Protein AF-C5LJT1-F1 (afdb_monomer_lite)

Structure (mmCIF, N/CA/C/O backbone):
data_AF-C5LJT1-F1
#
_entry.id   AF-C5LJT1-F1
#
loop_
_atom_site.group_PDB
_atom_site.id
_atom_site.type_symbol
_atom_site.label_atom_id
_atom_site.label_alt_id
_atom_site.label_comp_id
_atom_site.label_asym_id
_atom_site.label_entity_id
_atom_site.label_seq_id
_atom_site.pdbx_PDB_ins_code
_atom_site.Cartn_x
_atom_site.Cartn_y
_atom_site.Cartn_z
_atom_site.occupancy
_atom_site.B_iso_or_equiv
_atom_site.auth_seq_id
_atom_site.auth_comp_id
_atom_site.auth_asym_id
_atom_site.auth_atom_id
_atom_site.pdbx_PDB_model_num
ATOM 1 N N . MET A 1 1 ? -27.501 58.516 107.062 1.00 28.00 1 MET A N 1
ATOM 2 C CA . MET A 1 1 ? -26.373 59.300 107.620 1.00 28.00 1 MET A CA 1
ATOM 3 C C . MET A 1 1 ? -25.068 58.598 107.250 1.00 28.00 1 MET A C 1
ATOM 5 O O . MET A 1 1 ? -25.052 57.388 107.421 1.00 28.00 1 MET A O 1
ATOM 9 N N . PRO A 1 2 ? -23.966 59.290 106.904 1.00 43.06 2 PRO A N 1
ATOM 10 C CA . PRO A 1 2 ? -23.750 60.311 105.865 1.00 43.06 2 PRO A CA 1
ATOM 11 C C . PRO A 1 2 ? -22.585 59.829 104.905 1.00 43.06 2 PRO A C 1
ATOM 13 O O . PRO A 1 2 ? -22.495 58.621 104.729 1.00 43.06 2 PRO A O 1
ATOM 16 N N . PRO A 1 3 ? -21.773 60.654 104.190 1.00 50.09 3 PRO A N 1
ATOM 17 C CA . PRO A 1 3 ? -21.728 60.680 102.714 1.00 50.09 3 PRO A CA 1
ATOM 18 C C . PRO A 1 3 ? -20.296 60.463 102.109 1.00 50.09 3 PRO A C 1
ATOM 20 O O . PRO A 1 3 ? -19.662 59.473 102.441 1.00 50.09 3 PRO A O 1
ATOM 23 N N . PRO A 1 4 ? -19.746 61.335 101.233 1.00 50.50 4 PRO A N 1
ATOM 24 C CA . PRO A 1 4 ? -19.606 61.230 99.773 1.00 50.50 4 PRO A CA 1
ATOM 25 C C . PRO A 1 4 ? -18.132 61.104 99.306 1.00 50.50 4 PRO A C 1
ATOM 27 O O . PRO A 1 4 ? -17.208 61.195 100.105 1.00 50.50 4 PRO A O 1
ATOM 30 N N . GLY A 1 5 ? -17.871 61.039 97.992 1.00 33.69 5 GLY A N 1
ATOM 31 C CA . GLY A 1 5 ? -16.546 61.452 97.501 1.00 33.69 5 GLY A CA 1
ATOM 32 C C . GLY A 1 5 ? -16.143 60.993 96.107 1.00 33.69 5 GLY A C 1
ATOM 33 O O . GLY A 1 5 ? -15.480 59.977 95.948 1.00 33.69 5 GLY A O 1
ATOM 34 N N . LYS A 1 6 ? -16.443 61.813 95.094 1.00 48.59 6 LYS A N 1
ATOM 35 C CA . LYS A 1 6 ? -15.727 61.811 93.807 1.00 48.59 6 LYS A CA 1
ATOM 36 C C . LYS A 1 6 ? -14.222 61.998 94.040 1.00 48.59 6 LYS A C 1
ATOM 38 O O . LYS A 1 6 ? -13.859 62.983 94.677 1.00 48.59 6 LYS A O 1
ATOM 43 N N . ARG A 1 7 ? -13.364 61.218 93.371 1.00 36.56 7 ARG A N 1
ATOM 44 C CA . ARG A 1 7 ? -12.056 61.703 92.884 1.00 36.56 7 ARG A CA 1
ATOM 45 C C . ARG A 1 7 ? -11.719 61.114 91.511 1.00 36.56 7 ARG A C 1
ATOM 47 O O . ARG A 1 7 ? -11.785 59.913 91.293 1.00 36.56 7 ARG A O 1
ATOM 54 N N . ARG A 1 8 ? -11.411 62.030 90.590 1.00 38.69 8 ARG A N 1
ATOM 55 C CA . ARG A 1 8 ? -10.848 61.826 89.247 1.00 38.69 8 ARG A CA 1
ATOM 56 C C . ARG A 1 8 ? -9.408 61.304 89.351 1.00 38.69 8 ARG A C 1
ATOM 58 O O . ARG A 1 8 ? -8.697 61.814 90.206 1.00 38.69 8 ARG A O 1
ATOM 65 N N . SER A 1 9 ? -8.964 60.476 88.402 1.00 35.00 9 SER A N 1
ATOM 66 C CA . SER A 1 9 ? -7.776 60.726 87.550 1.00 35.00 9 SER A CA 1
ATOM 67 C C . SER A 1 9 ? -7.493 59.510 86.648 1.00 35.00 9 SER A C 1
ATOM 69 O O . SER A 1 9 ? -7.467 58.395 87.145 1.00 35.00 9 SER A O 1
ATOM 71 N N . VAL A 1 10 ? -7.510 59.669 85.318 1.00 39.50 10 VAL A N 1
ATOM 72 C CA . VAL A 1 10 ? -6.330 59.792 84.420 1.00 39.50 10 VAL A CA 1
ATOM 73 C C . VAL A 1 10 ? -5.568 58.471 84.214 1.00 39.50 10 VAL A C 1
ATOM 75 O O . VAL A 1 10 ? -5.006 57.923 85.152 1.00 39.50 10 VAL A O 1
ATOM 78 N N . GLY A 1 11 ? -5.496 58.028 82.954 1.00 33.72 11 GLY A N 1
ATOM 79 C CA . GLY A 1 11 ? -4.636 56.936 82.477 1.00 33.72 11 GLY A CA 1
ATOM 80 C C . GLY A 1 11 ? -5.316 56.175 81.333 1.00 33.72 11 GLY A C 1
ATOM 81 O O . GLY A 1 11 ? -6.123 55.296 81.587 1.00 33.72 11 GLY A O 1
ATOM 82 N N . ALA A 1 12 ? -5.232 56.624 80.083 1.00 39.94 12 ALA A N 1
ATOM 83 C CA . ALA A 1 12 ? -4.103 56.466 79.161 1.00 39.94 12 ALA A CA 1
ATOM 84 C C . ALA A 1 12 ? -4.503 55.522 78.010 1.00 39.94 12 ALA A C 1
ATOM 86 O O . ALA A 1 12 ? -4.665 54.312 78.165 1.00 39.94 12 ALA A O 1
ATOM 87 N N . ASP A 1 13 ? -4.663 56.153 76.850 1.00 50.72 13 ASP A N 1
ATOM 88 C CA . ASP A 1 13 ? -4.663 55.605 75.501 1.00 50.72 13 ASP A CA 1
ATOM 89 C C . ASP A 1 13 ? -3.753 54.380 75.314 1.00 50.72 13 ASP A C 1
ATOM 91 O O . ASP A 1 13 ? -2.552 54.503 75.084 1.00 50.72 13 ASP A O 1
ATOM 95 N N . THR A 1 14 ? -4.330 53.179 75.333 1.00 49.72 14 THR A N 1
ATOM 96 C CA . THR A 1 14 ? -3.619 51.948 74.929 1.00 49.72 14 THR A CA 1
ATOM 97 C C . THR A 1 14 ? -4.317 51.176 73.812 1.00 49.72 14 THR A C 1
ATOM 99 O O . THR A 1 14 ? -3.743 50.252 73.247 1.00 49.72 14 THR A O 1
ATOM 102 N N . THR A 1 15 ? -5.505 51.597 73.375 1.00 49.69 15 THR A N 1
ATOM 103 C CA . THR A 1 15 ? -6.297 50.851 72.380 1.00 49.69 15 THR A CA 1
ATOM 104 C C . THR A 1 15 ? -6.148 51.335 70.936 1.00 49.69 15 THR A C 1
ATOM 106 O O . THR A 1 15 ? -6.651 50.684 70.026 1.00 49.69 15 THR A O 1
ATOM 109 N N . LYS A 1 16 ? -5.424 52.434 70.675 1.00 46.09 16 LYS A N 1
ATOM 110 C CA . LYS A 1 16 ? -5.242 52.965 69.306 1.00 46.09 16 LYS A CA 1
ATOM 111 C C . LYS A 1 16 ? -3.919 52.588 68.627 1.00 46.09 16 LYS A C 1
ATOM 113 O O . LYS A 1 16 ? -3.755 52.872 67.446 1.00 46.09 16 LYS A O 1
ATOM 118 N N . LEU A 1 17 ? -3.014 51.882 69.313 1.00 50.91 17 LEU A N 1
ATOM 119 C CA . LEU A 1 17 ? -1.700 51.499 68.770 1.00 50.91 17 LEU A CA 1
ATOM 120 C C . LEU A 1 17 ? -1.583 50.018 68.361 1.00 50.91 17 LEU A C 1
ATOM 122 O O . LEU A 1 17 ? -0.477 49.497 68.237 1.00 50.91 17 LEU A O 1
ATOM 126 N N . GLN A 1 18 ? -2.704 49.325 68.135 1.00 48.72 18 GLN A N 1
ATOM 127 C CA . GLN A 1 18 ? -2.689 47.941 67.630 1.00 48.72 18 GLN A CA 1
ATOM 128 C C . GLN A 1 18 ? -3.468 47.717 66.325 1.00 48.72 18 GLN A C 1
ATOM 130 O O . GLN A 1 18 ? -3.375 46.634 65.759 1.00 48.72 18 GLN A O 1
ATOM 135 N N . LEU A 1 19 ? -4.138 48.734 65.765 1.00 51.09 19 LEU A N 1
ATOM 136 C CA . LEU A 1 19 ? -4.938 48.576 64.537 1.00 51.09 19 LEU A CA 1
ATOM 137 C C . LEU A 1 19 ? -4.332 49.183 63.254 1.00 51.09 19 LEU A C 1
ATOM 139 O O . LEU A 1 19 ? -5.029 49.300 62.252 1.00 51.09 19 LEU A O 1
ATOM 143 N N . GLN A 1 20 ? -3.045 49.552 63.250 1.00 50.03 20 GLN A N 1
ATOM 144 C CA . GLN A 1 20 ? -2.365 50.116 62.063 1.00 50.03 20 GLN A CA 1
ATOM 145 C C . GLN A 1 20 ? -1.167 49.299 61.541 1.00 50.03 20 GLN A C 1
ATOM 147 O O . GLN A 1 20 ? -0.512 49.715 60.591 1.00 50.03 20 GLN A O 1
ATOM 152 N N . ARG A 1 21 ? -0.878 48.109 62.090 1.00 46.19 21 ARG A N 1
ATOM 153 C CA . ARG A 1 21 ? 0.237 47.254 61.615 1.00 46.19 21 ARG A CA 1
ATOM 154 C C . ARG A 1 21 ? -0.171 46.076 60.725 1.00 46.19 21 ARG A C 1
ATOM 156 O O . ARG A 1 21 ? 0.680 45.286 60.332 1.00 46.19 21 ARG A O 1
ATOM 163 N N . THR A 1 22 ? -1.435 45.997 60.324 1.00 44.88 22 THR A N 1
ATOM 164 C CA . THR A 1 22 ? -1.964 44.975 59.398 1.00 44.88 22 THR A CA 1
ATOM 165 C C . THR A 1 22 ? -2.181 45.495 57.975 1.00 44.88 22 THR A C 1
ATOM 167 O O . THR A 1 22 ? -2.954 44.927 57.212 1.00 44.88 22 THR A O 1
ATOM 170 N N . GLN A 1 23 ? -1.474 46.553 57.573 1.00 51.88 23 GLN A N 1
ATOM 171 C CA . GLN A 1 23 ? -1.435 47.005 56.181 1.00 51.88 23 GLN A CA 1
ATOM 172 C C . GLN A 1 23 ? -0.022 47.440 55.793 1.00 51.88 23 GLN A C 1
ATOM 174 O O . GLN A 1 23 ? 0.271 48.624 55.734 1.00 51.88 23 GLN A O 1
ATOM 179 N N . ALA A 1 24 ? 0.871 46.488 55.518 1.00 44.78 24 ALA A N 1
ATOM 180 C CA . ALA A 1 24 ? 1.993 46.728 54.612 1.00 44.78 24 ALA A CA 1
ATOM 181 C C . ALA A 1 24 ? 2.699 45.419 54.239 1.00 44.78 24 ALA A C 1
ATOM 183 O O . ALA A 1 24 ? 3.387 44.799 55.044 1.00 44.78 24 ALA A O 1
ATOM 184 N N . LYS A 1 25 ? 2.639 45.104 52.942 1.00 49.19 25 LYS A N 1
ATOM 185 C CA . LYS A 1 25 ? 3.751 44.494 52.201 1.00 49.19 25 LYS A CA 1
ATOM 186 C C . LYS A 1 25 ? 3.983 42.983 52.369 1.00 49.19 25 LYS A C 1
ATOM 188 O O . LYS A 1 25 ? 5.115 42.530 52.503 1.00 49.19 25 LYS A O 1
ATOM 193 N N . ARG A 1 26 ? 2.949 42.170 52.122 1.00 43.78 26 ARG A N 1
ATOM 194 C CA . ARG A 1 26 ? 3.177 40.889 51.424 1.00 43.78 26 ARG A CA 1
ATOM 195 C C . ARG A 1 26 ? 3.449 41.197 49.949 1.00 43.78 26 ARG A C 1
ATOM 197 O O . ARG A 1 26 ? 2.522 41.357 49.160 1.00 43.78 26 ARG A O 1
ATOM 204 N N . ARG A 1 27 ? 4.729 41.344 49.587 1.00 47.25 27 ARG A N 1
ATOM 205 C CA . ARG A 1 27 ? 5.171 41.367 48.183 1.00 47.25 27 ARG A CA 1
ATOM 206 C C . ARG A 1 27 ? 4.770 40.020 47.579 1.00 47.25 27 ARG A C 1
ATOM 208 O O . ARG A 1 27 ? 5.392 39.009 47.889 1.00 47.25 27 ARG A O 1
ATOM 215 N N . LYS A 1 28 ? 3.716 39.993 46.757 1.00 45.62 28 LYS A N 1
ATOM 216 C CA . LYS A 1 28 ? 3.485 38.884 45.829 1.00 45.62 28 LYS A CA 1
ATOM 217 C C . LYS A 1 28 ? 4.687 38.868 44.892 1.00 45.62 28 LYS A C 1
ATOM 219 O O . LYS A 1 28 ? 4.847 39.773 44.076 1.00 45.62 28 LYS A O 1
ATOM 224 N N . ILE A 1 29 ? 5.566 37.888 45.071 1.00 48.44 29 ILE A N 1
ATOM 225 C CA . ILE A 1 29 ? 6.541 37.529 44.051 1.00 48.44 29 ILE A CA 1
ATOM 226 C C . ILE A 1 29 ? 5.694 37.101 42.859 1.00 48.44 29 ILE A C 1
ATOM 228 O O . ILE A 1 29 ? 4.964 36.115 42.932 1.00 48.44 29 ILE A O 1
ATOM 232 N N . ASN A 1 30 ? 5.720 37.911 41.805 1.00 44.28 30 ASN A N 1
ATOM 233 C CA . ASN A 1 30 ? 5.121 37.584 40.526 1.00 44.28 30 ASN A CA 1
ATOM 234 C C . ASN A 1 30 ? 5.980 36.484 39.889 1.00 44.28 30 ASN A C 1
ATOM 236 O O . ASN A 1 30 ? 6.776 36.736 38.992 1.00 44.28 30 ASN A O 1
ATOM 240 N N . GLY A 1 31 ? 5.869 35.265 40.413 1.00 41.81 31 GLY A N 1
ATOM 241 C CA . GLY A 1 31 ? 6.268 34.064 39.705 1.00 41.81 31 GLY A CA 1
ATOM 242 C C . GLY A 1 31 ? 5.204 33.813 38.656 1.00 41.81 31 GLY A C 1
ATOM 243 O O . GLY A 1 31 ? 4.316 32.995 38.867 1.00 41.81 31 GLY A O 1
ATOM 244 N N . ASN A 1 32 ? 5.246 34.562 37.552 1.00 45.91 32 ASN A N 1
ATOM 245 C CA . ASN A 1 32 ? 4.465 34.220 36.377 1.00 45.91 32 ASN A CA 1
ATOM 246 C C . ASN A 1 32 ? 5.108 32.988 35.734 1.00 45.91 32 ASN A C 1
ATOM 248 O O . ASN A 1 32 ? 5.729 33.060 34.678 1.00 45.91 32 ASN A O 1
ATOM 252 N N . THR A 1 33 ? 4.976 31.839 36.390 1.00 50.00 33 THR A N 1
ATOM 253 C CA . THR A 1 33 ? 5.070 30.550 35.722 1.00 50.00 33 THR A CA 1
ATOM 254 C C . THR A 1 33 ? 3.773 30.391 34.944 1.00 50.00 33 THR A C 1
ATOM 256 O O . THR A 1 33 ? 2.884 29.633 35.316 1.00 50.00 33 THR A O 1
ATOM 259 N N . ASN A 1 34 ? 3.666 31.133 33.843 1.00 51.31 34 ASN A N 1
ATOM 260 C CA . ASN A 1 34 ? 2.632 30.987 32.823 1.00 51.31 34 ASN A CA 1
ATOM 261 C C . ASN A 1 34 ? 2.862 29.690 32.021 1.00 51.31 34 ASN A C 1
ATOM 263 O O . ASN A 1 34 ? 2.705 29.645 30.806 1.00 51.31 34 ASN A O 1
ATOM 267 N N . ARG A 1 35 ? 3.257 28.610 32.698 1.00 52.22 35 ARG A N 1
ATOM 268 C CA . ARG A 1 35 ? 3.163 27.259 32.168 1.00 52.22 35 ARG A CA 1
ATOM 269 C C . ARG A 1 35 ? 1.780 26.780 32.573 1.00 52.22 35 ARG A C 1
ATOM 271 O O . ARG A 1 35 ? 1.613 26.067 33.554 1.00 52.22 35 ARG A O 1
ATOM 278 N N . LYS A 1 36 ? 0.766 27.207 31.813 1.00 56.75 36 LYS A N 1
ATOM 279 C CA . LYS A 1 36 ? -0.384 26.326 31.629 1.00 56.75 36 LYS A CA 1
ATOM 280 C C . LYS A 1 36 ? 0.226 25.065 31.043 1.00 56.75 36 LYS A C 1
ATOM 282 O O . LYS A 1 36 ? 0.637 25.073 29.885 1.00 56.75 36 LYS A O 1
ATOM 287 N N . GLU A 1 37 ? 0.387 24.037 31.862 1.00 61.94 37 GLU A N 1
ATOM 288 C CA . GLU A 1 37 ? 0.543 22.684 31.358 1.00 61.94 37 GLU A CA 1
ATOM 289 C C . GLU A 1 37 ? -0.752 22.390 30.612 1.00 61.94 37 GLU A C 1
ATOM 291 O O . GLU A 1 37 ? -1.752 21.959 31.174 1.00 61.94 37 GLU A O 1
ATOM 296 N N . GLN A 1 38 ? -0.782 22.804 29.346 1.00 71.12 38 GLN A N 1
ATOM 297 C CA . GLN A 1 38 ? -1.803 22.384 28.415 1.00 71.12 38 GLN A CA 1
ATOM 298 C C . GLN A 1 38 ? -1.684 20.867 28.378 1.00 71.12 38 GLN A C 1
A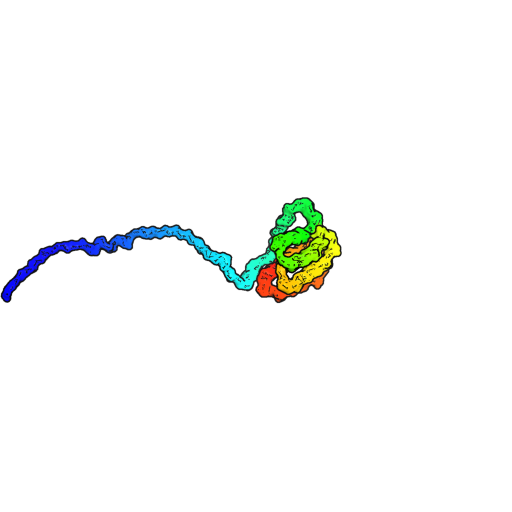TOM 300 O O . GLN A 1 38 ? -0.582 20.343 28.189 1.00 71.12 38 GLN A O 1
ATOM 305 N N . ASN A 1 39 ? -2.791 20.174 28.634 1.00 73.75 39 ASN A N 1
ATOM 306 C CA . ASN A 1 39 ? -2.821 18.724 28.536 1.00 73.75 39 ASN A CA 1
ATOM 307 C C . ASN A 1 39 ? -2.240 18.328 27.179 1.00 73.75 39 ASN A C 1
ATOM 309 O O . ASN A 1 39 ? -2.799 18.664 26.139 1.00 73.75 39 ASN A O 1
ATOM 313 N N . ARG A 1 40 ? -1.095 17.637 27.200 1.00 80.31 40 ARG A N 1
ATOM 314 C CA . ARG A 1 40 ? -0.383 17.216 25.985 1.00 80.31 40 ARG A CA 1
ATOM 315 C C . ARG A 1 40 ? -1.236 16.282 25.122 1.00 80.31 40 ARG A C 1
ATOM 317 O O . ARG A 1 40 ? -1.048 16.222 23.914 1.00 80.31 40 ARG A O 1
ATOM 324 N N . HIS A 1 41 ? -2.159 15.564 25.755 1.00 82.25 41 HIS A N 1
ATOM 325 C CA . HIS A 1 41 ? -3.075 14.634 25.116 1.00 82.25 41 HIS A CA 1
ATOM 326 C C . HIS A 1 41 ? -4.503 15.135 25.336 1.00 82.25 41 HIS A C 1
ATOM 328 O O . HIS A 1 41 ? -4.985 15.168 26.469 1.00 82.25 41 HIS A O 1
ATOM 334 N N . VAL A 1 42 ? -5.158 15.550 24.254 1.00 83.94 42 VAL A N 1
ATOM 335 C CA . VAL A 1 42 ? -6.566 15.958 24.233 1.00 83.94 42 VAL A CA 1
ATOM 336 C C . VAL A 1 42 ? -7.301 14.999 23.310 1.00 83.94 42 VAL A C 1
ATOM 338 O O . VAL A 1 42 ? -6.806 14.678 22.231 1.00 83.94 42 VAL A O 1
ATOM 341 N N . PHE A 1 43 ? -8.459 14.509 23.747 1.00 84.06 43 PHE A N 1
ATOM 342 C CA . PHE A 1 43 ? -9.318 13.707 22.886 1.00 84.06 43 PHE A CA 1
ATOM 343 C C . PHE A 1 43 ? -9.868 14.590 21.764 1.00 84.06 43 PHE A C 1
ATOM 345 O O . PHE A 1 43 ? -10.530 15.587 22.044 1.00 84.06 43 PHE A O 1
ATOM 352 N N . ALA A 1 44 ? -9.603 14.200 20.521 1.00 82.31 44 ALA A N 1
ATOM 353 C CA . ALA A 1 44 ? -10.183 14.809 19.334 1.00 82.31 44 ALA A CA 1
ATOM 354 C C . ALA A 1 44 ? -11.185 13.828 18.722 1.00 82.31 44 ALA A C 1
ATOM 356 O O . ALA A 1 44 ? -10.862 12.659 18.493 1.00 82.31 44 ALA A O 1
ATOM 357 N N . GLY A 1 45 ? -12.403 14.300 18.459 1.00 83.56 45 GLY A N 1
ATOM 358 C CA . GLY A 1 45 ? -13.416 13.488 17.784 1.00 83.56 45 GLY A CA 1
ATOM 359 C C . GLY A 1 45 ? -13.040 13.213 16.325 1.00 83.56 45 GLY A C 1
ATOM 360 O O . GLY A 1 45 ? -12.259 13.947 15.724 1.00 83.56 45 GLY A O 1
ATOM 361 N N . PHE A 1 46 ? -13.643 12.192 15.713 1.00 80.25 46 PHE A N 1
ATOM 362 C CA . PHE A 1 46 ? -13.379 11.821 14.314 1.00 80.25 46 PHE A CA 1
ATOM 363 C C . PHE A 1 46 ? -13.518 13.001 13.336 1.00 80.25 46 PHE A C 1
ATOM 365 O O . PHE A 1 46 ? -12.608 13.287 12.564 1.00 80.25 46 PHE A O 1
ATOM 372 N N . ALA A 1 47 ? -14.620 13.753 13.429 1.00 82.38 47 ALA A N 1
ATOM 373 C CA . ALA A 1 47 ? -14.863 14.917 12.576 1.00 82.38 47 ALA A CA 1
ATOM 374 C C . ALA A 1 47 ? -13.839 16.048 12.783 1.00 82.38 47 ALA A C 1
ATOM 376 O O . ALA A 1 47 ? -13.609 16.844 11.878 1.00 82.38 47 ALA A O 1
ATOM 377 N N . GLU A 1 48 ? -13.244 16.147 13.971 1.00 84.06 48 GLU A N 1
ATOM 378 C CA . GLU A 1 48 ? -12.185 17.112 14.264 1.00 84.06 48 GLU A CA 1
ATOM 379 C C . GLU A 1 48 ? -10.855 16.645 13.671 1.00 84.06 48 GLU A C 1
ATOM 381 O O . GLU A 1 48 ? -10.203 17.426 12.982 1.00 84.06 48 GLU A O 1
ATOM 386 N N . ARG A 1 49 ? -10.516 15.355 13.824 1.00 81.06 49 ARG A N 1
ATOM 387 C CA . ARG A 1 49 ? -9.334 14.757 13.186 1.00 81.06 49 ARG A CA 1
ATOM 388 C C . ARG A 1 49 ? -9.393 14.890 11.665 1.00 81.06 49 ARG A C 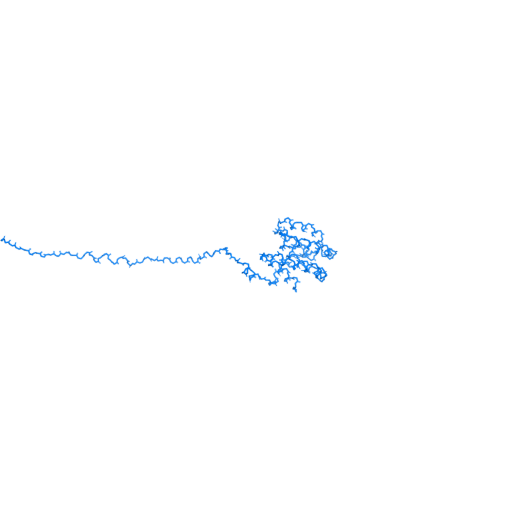1
ATOM 390 O O . ARG A 1 49 ? -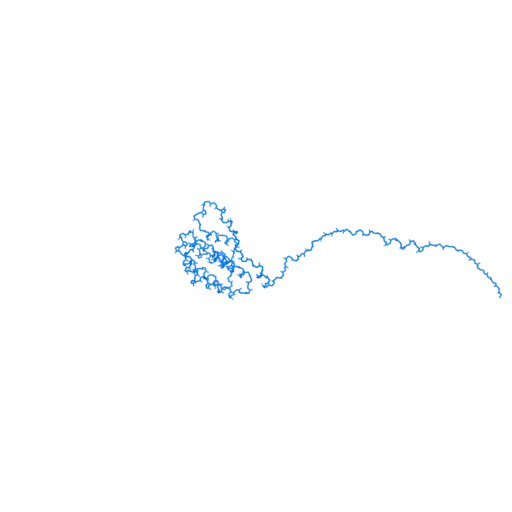8.436 15.382 11.080 1.00 81.06 49 ARG A O 1
ATOM 397 N N . ILE A 1 50 ? -10.527 14.586 11.027 1.00 78.19 50 ILE A N 1
ATOM 398 C CA . ILE A 1 50 ? -10.675 14.740 9.569 1.00 78.19 50 ILE A CA 1
ATOM 399 C C . ILE A 1 50 ? -10.455 16.179 9.105 1.00 78.19 50 ILE A C 1
ATOM 401 O O . ILE A 1 50 ? -9.809 16.396 8.087 1.00 78.19 50 ILE A O 1
ATOM 405 N N . LYS A 1 51 ? -10.943 17.176 9.850 1.00 79.69 51 LYS A N 1
ATOM 406 C CA . LYS A 1 51 ? -10.704 18.589 9.509 1.00 79.69 51 LYS A CA 1
ATOM 407 C C . LYS A 1 51 ? -9.225 18.968 9.565 1.00 79.69 51 LYS A C 1
ATOM 409 O O . LYS A 1 51 ? -8.830 19.915 8.895 1.00 79.69 51 LYS A O 1
ATOM 414 N N . THR A 1 52 ? -8.438 18.275 10.387 1.00 75.88 52 THR A N 1
ATOM 415 C CA . THR A 1 52 ? -6.994 18.512 10.511 1.00 75.88 52 THR A CA 1
ATOM 416 C C . THR A 1 52 ? -6.153 17.741 9.500 1.00 75.88 52 THR A C 1
ATOM 418 O O . THR A 1 52 ? -5.008 18.134 9.282 1.00 75.88 52 THR A O 1
ATOM 421 N N . ILE A 1 53 ? -6.695 16.687 8.877 1.00 72.44 53 ILE A N 1
ATOM 422 C CA . ILE A 1 53 ? -5.980 15.911 7.859 1.00 72.44 53 ILE A CA 1
ATOM 423 C C . ILE A 1 53 ? -5.637 16.842 6.697 1.00 72.44 53 ILE A C 1
ATOM 425 O O . ILE A 1 53 ? -6.514 17.388 6.024 1.00 72.44 53 ILE A O 1
ATOM 429 N N . ASN A 1 54 ? -4.341 17.025 6.461 1.00 63.72 54 ASN A N 1
ATOM 430 C CA . ASN A 1 54 ? -3.852 17.833 5.361 1.00 63.72 54 ASN A CA 1
ATOM 431 C C . ASN A 1 54 ? -3.500 16.921 4.184 1.00 63.72 54 ASN A C 1
ATOM 433 O O . ASN A 1 54 ? -2.387 16.419 4.099 1.00 63.72 54 ASN A O 1
ATOM 437 N N . ALA A 1 55 ? -4.439 16.756 3.253 1.00 61.66 55 ALA A N 1
ATOM 438 C CA . ALA A 1 55 ? -4.216 16.011 2.011 1.00 61.66 55 ALA A CA 1
ATOM 439 C C . ALA A 1 55 ? -3.375 16.787 0.973 1.00 61.66 55 ALA A C 1
ATOM 441 O O . ALA A 1 55 ? -3.288 16.392 -0.191 1.00 61.66 55 ALA A O 1
ATOM 442 N N . THR A 1 56 ? -2.789 17.934 1.342 1.00 59.62 56 THR A N 1
ATOM 443 C CA . THR A 1 56 ? -1.941 18.695 0.422 1.00 59.62 56 THR A CA 1
ATOM 444 C C . THR A 1 56 ? -0.640 17.938 0.220 1.00 59.62 56 THR A C 1
ATOM 446 O O . THR A 1 56 ? 0.206 17.858 1.111 1.00 59.62 56 THR A O 1
ATOM 449 N N . VAL A 1 57 ? -0.454 17.440 -0.997 1.00 59.16 57 VAL A N 1
ATOM 450 C CA . VAL A 1 57 ? 0.808 16.867 -1.448 1.00 59.16 57 VAL A CA 1
ATOM 451 C C . VAL A 1 57 ? 1.862 17.974 -1.540 1.00 59.16 57 VAL A C 1
ATOM 453 O O . VAL A 1 57 ? 2.032 18.621 -2.578 1.00 59.16 57 VAL A O 1
ATOM 456 N N . THR A 1 58 ? 2.580 18.217 -0.445 1.00 56.16 58 THR A N 1
ATOM 457 C CA . THR A 1 58 ? 3.797 19.029 -0.470 1.00 56.16 58 THR A CA 1
ATOM 458 C C . THR A 1 58 ? 4.922 18.211 -1.101 1.00 56.16 58 THR A C 1
ATOM 460 O O . THR A 1 58 ? 5.037 17.001 -0.891 1.00 56.16 58 THR A O 1
ATOM 463 N N . ASN A 1 59 ? 5.769 18.862 -1.902 1.00 52.34 59 ASN A N 1
ATOM 464 C CA . ASN A 1 59 ? 6.924 18.245 -2.566 1.00 52.34 59 ASN A CA 1
ATOM 465 C C . ASN A 1 59 ? 8.044 17.855 -1.571 1.00 52.34 59 ASN A C 1
ATOM 467 O O . ASN A 1 59 ? 9.212 17.836 -1.942 1.00 52.34 59 ASN A O 1
ATOM 471 N N . ASN A 1 60 ? 7.725 17.504 -0.320 1.00 48.78 60 ASN A N 1
ATOM 472 C CA . ASN A 1 60 ? 8.683 17.130 0.731 1.00 48.78 60 ASN A CA 1
ATOM 473 C C . ASN A 1 60 ? 9.359 15.765 0.480 1.00 48.78 60 ASN A C 1
ATOM 475 O O . ASN A 1 60 ? 9.861 15.122 1.396 1.00 48.78 60 ASN A O 1
ATOM 479 N N . HIS A 1 61 ? 9.381 15.311 -0.771 1.00 51.22 61 HIS A N 1
ATOM 480 C CA . HIS A 1 61 ? 10.126 14.148 -1.228 1.00 51.22 61 HIS A CA 1
ATOM 481 C C . HIS A 1 61 ? 11.577 14.490 -1.611 1.00 51.22 61 HIS A C 1
ATOM 483 O O . HIS A 1 61 ? 12.285 13.655 -2.168 1.00 51.22 61 HIS A O 1
ATOM 489 N N . GLU A 1 62 ? 12.028 15.703 -1.278 1.00 47.09 62 GLU A N 1
ATOM 490 C CA . GLU A 1 62 ? 13.404 16.188 -1.441 1.00 47.09 62 GLU A CA 1
ATOM 491 C C . GLU A 1 62 ? 14.433 15.301 -0.706 1.00 47.09 62 GLU A C 1
ATOM 493 O O . GLU A 1 62 ? 15.608 15.278 -1.058 1.00 47.09 62 GLU A O 1
ATOM 498 N N . TYR A 1 63 ? 13.996 14.473 0.254 1.00 47.47 63 TYR A N 1
ATOM 499 C CA . TYR A 1 63 ? 14.872 13.506 0.920 1.00 47.47 63 TYR A CA 1
ATOM 500 C C . TYR A 1 63 ? 15.366 12.375 -0.006 1.00 47.47 63 TYR A C 1
ATOM 502 O O . TYR A 1 63 ? 16.436 11.822 0.243 1.00 47.47 63 TYR A O 1
ATOM 510 N N . LEU A 1 64 ? 14.654 12.043 -1.095 1.00 48.69 64 LEU A N 1
ATOM 511 C CA . LEU A 1 64 ? 15.105 10.989 -2.019 1.00 48.69 64 LEU A CA 1
ATOM 512 C C . LEU A 1 64 ? 16.212 11.439 -2.987 1.00 48.69 64 LEU A C 1
ATOM 514 O O . LEU A 1 64 ? 16.937 10.583 -3.484 1.00 48.69 64 LEU A O 1
ATOM 518 N N . ASP A 1 65 ? 16.388 12.743 -3.219 1.00 46.00 65 ASP A N 1
ATOM 519 C CA . ASP A 1 65 ? 17.404 13.266 -4.154 1.00 46.00 65 ASP A CA 1
ATOM 520 C C . ASP A 1 65 ? 18.806 13.393 -3.527 1.00 46.00 65 ASP A C 1
ATOM 522 O O . ASP A 1 65 ? 19.768 13.746 -4.203 1.00 46.00 65 ASP A O 1
ATOM 526 N N . THR A 1 66 ? 18.961 13.075 -2.236 1.00 46.72 66 THR A N 1
ATOM 527 C CA . THR A 1 66 ? 20.248 13.200 -1.519 1.00 46.72 66 THR A CA 1
ATOM 528 C C . THR A 1 66 ? 21.112 11.936 -1.528 1.00 46.72 66 THR A C 1
ATOM 530 O O . THR A 1 66 ? 22.166 11.906 -0.891 1.00 46.72 66 THR A O 1
ATOM 533 N N . LEU A 1 67 ? 20.709 10.884 -2.247 1.00 46.50 67 LEU A N 1
ATOM 534 C CA . LEU A 1 67 ? 21.465 9.634 -2.308 1.00 46.50 67 LEU A CA 1
ATOM 535 C C . LEU A 1 67 ? 22.309 9.549 -3.587 1.00 46.50 67 LEU A C 1
ATOM 537 O O . LEU A 1 67 ? 21.783 9.617 -4.692 1.00 46.50 67 LEU A O 1
ATOM 541 N N . SER A 1 68 ? 23.619 9.386 -3.367 1.00 48.69 68 SER A N 1
ATOM 542 C CA . SER A 1 68 ? 24.745 9.107 -4.284 1.00 48.69 68 SER A CA 1
ATOM 543 C C . SER A 1 68 ? 24.420 8.460 -5.640 1.00 48.69 68 SER A C 1
ATOM 545 O O . SER A 1 68 ? 23.476 7.688 -5.713 1.00 48.69 68 SER A O 1
ATOM 547 N N . ASP A 1 69 ? 25.304 8.632 -6.637 1.00 49.69 69 ASP A N 1
ATOM 548 C CA . ASP A 1 69 ? 25.275 8.050 -8.006 1.00 49.69 69 ASP A CA 1
ATOM 549 C C . ASP A 1 69 ? 24.776 6.588 -8.127 1.00 49.69 69 ASP A C 1
ATOM 551 O O . ASP A 1 69 ? 24.173 6.221 -9.134 1.00 49.69 69 ASP A O 1
ATOM 555 N N . GLU A 1 70 ? 24.951 5.751 -7.098 1.00 50.59 70 GLU A N 1
ATOM 556 C CA . GLU A 1 70 ? 24.366 4.402 -7.000 1.00 50.59 70 GLU A CA 1
ATOM 557 C C . GLU A 1 70 ? 22.821 4.378 -7.145 1.00 50.59 70 GLU A C 1
ATOM 559 O O . GLU A 1 70 ? 22.244 3.359 -7.533 1.00 50.59 70 GLU A O 1
ATOM 564 N N . SER A 1 71 ? 22.141 5.493 -6.844 1.00 53.28 71 SER A N 1
ATOM 565 C CA . SER A 1 71 ? 20.681 5.656 -6.884 1.00 53.28 71 SER A CA 1
ATOM 566 C C . SER A 1 71 ? 20.109 5.704 -8.303 1.00 53.28 71 SER A C 1
ATOM 568 O O . SER A 1 71 ? 18.955 5.324 -8.500 1.00 53.28 71 SER A O 1
ATOM 570 N N . LEU A 1 72 ? 20.920 6.057 -9.309 1.00 52.38 72 LEU A N 1
ATOM 571 C CA . LEU A 1 72 ? 20.507 6.099 -10.719 1.00 52.38 72 LEU A CA 1
ATOM 572 C C . LEU A 1 72 ? 20.160 4.713 -11.285 1.00 52.38 72 LEU A C 1
ATOM 574 O O . LEU A 1 72 ? 19.431 4.606 -12.273 1.00 52.38 72 LEU A O 1
ATOM 578 N N . HIS A 1 73 ? 20.658 3.642 -10.661 1.00 55.22 73 HIS A N 1
ATOM 579 C CA . HIS A 1 73 ? 20.404 2.259 -11.076 1.00 55.22 73 HIS A CA 1
ATOM 580 C C . HIS A 1 73 ? 19.419 1.510 -10.168 1.00 55.22 73 HIS A C 1
ATOM 582 O O . HIS A 1 73 ? 19.016 0.386 -10.489 1.00 55.22 73 HIS A O 1
ATOM 588 N N . THR A 1 74 ? 18.999 2.113 -9.055 1.00 68.44 74 THR A N 1
ATOM 589 C CA . THR A 1 74 ? 18.046 1.509 -8.118 1.00 68.44 74 THR A CA 1
ATOM 590 C C . THR A 1 74 ? 16.651 2.093 -8.294 1.00 68.44 74 THR A C 1
ATOM 592 O O . THR A 1 74 ? 16.495 3.281 -8.542 1.00 68.44 74 THR A O 1
ATOM 595 N N . SER A 1 75 ? 15.619 1.262 -8.157 1.00 83.25 75 SER A N 1
ATOM 596 C CA . SER A 1 75 ? 14.230 1.735 -8.194 1.00 83.25 75 SER A CA 1
ATOM 597 C C . SER A 1 75 ? 13.884 2.525 -6.922 1.00 83.25 75 SER A C 1
ATOM 599 O O . SER A 1 75 ? 14.314 2.145 -5.825 1.00 83.25 75 SER A O 1
ATOM 601 N N . TYR A 1 76 ? 13.061 3.574 -7.052 1.00 87.81 76 TYR A N 1
ATOM 602 C CA . TYR A 1 76 ? 12.568 4.323 -5.892 1.00 87.81 76 TYR A CA 1
ATOM 603 C C . TYR A 1 76 ? 11.686 3.436 -5.005 1.00 87.81 76 TYR A C 1
ATOM 605 O O . TYR A 1 76 ? 11.768 3.505 -3.778 1.00 87.81 76 TYR A O 1
ATOM 613 N N . LEU A 1 77 ? 10.907 2.528 -5.601 1.00 91.31 77 LEU A N 1
ATOM 614 C CA . LEU A 1 77 ? 10.106 1.553 -4.864 1.00 91.31 77 LEU A CA 1
ATOM 615 C C . LEU A 1 77 ? 10.964 0.633 -3.985 1.00 91.31 77 LEU A C 1
ATOM 617 O O . LEU A 1 77 ? 10.581 0.342 -2.852 1.00 91.31 77 LEU A O 1
ATOM 621 N N . LEU A 1 78 ? 12.136 0.193 -4.456 1.00 91.62 78 LEU A N 1
ATOM 622 C CA . LEU A 1 78 ? 13.050 -0.617 -3.642 1.00 91.62 78 LEU A CA 1
ATOM 623 C C . LEU A 1 78 ? 13.559 0.154 -2.423 1.00 91.62 78 LEU A C 1
ATOM 625 O O . LEU A 1 78 ? 13.686 -0.410 -1.332 1.00 91.62 78 LEU A O 1
ATOM 629 N N . GLN A 1 79 ? 13.881 1.432 -2.610 1.00 89.44 79 GLN A N 1
ATOM 630 C CA . GLN A 1 79 ? 14.310 2.290 -1.517 1.00 89.44 79 GLN A CA 1
ATOM 631 C C . GLN A 1 79 ? 13.189 2.468 -0.489 1.00 89.44 79 GLN A C 1
ATOM 633 O O . GLN A 1 79 ? 13.430 2.315 0.709 1.00 89.44 79 GLN A O 1
ATOM 638 N N . GLU A 1 80 ? 11.964 2.693 -0.952 1.00 91.00 80 GLU A N 1
ATOM 639 C CA . GLU A 1 80 ? 10.798 2.845 -0.087 1.00 91.00 80 GLU A CA 1
ATOM 640 C C . GLU A 1 80 ? 10.478 1.545 0.671 1.00 91.00 80 GLU A C 1
ATOM 642 O O . GLU A 1 80 ? 10.238 1.565 1.878 1.00 91.00 80 GLU A O 1
ATOM 647 N N . CYS A 1 81 ? 10.615 0.386 0.017 1.00 92.12 81 CYS A N 1
ATOM 648 C CA . CYS A 1 81 ? 10.529 -0.924 0.668 1.00 92.12 81 CYS A CA 1
ATOM 649 C C . CYS A 1 81 ? 11.549 -1.067 1.811 1.00 92.12 81 CYS A C 1
ATOM 651 O O . CYS A 1 81 ? 11.233 -1.594 2.879 1.00 92.12 81 CYS A O 1
ATOM 653 N N . ARG A 1 82 ? 12.792 -0.608 1.604 1.00 91.06 82 ARG A N 1
ATOM 654 C CA . ARG A 1 82 ? 13.837 -0.641 2.641 1.00 91.06 82 ARG A CA 1
ATOM 655 C C . ARG A 1 82 ? 13.522 0.314 3.785 1.00 91.06 82 ARG A C 1
ATOM 657 O O . ARG A 1 82 ? 13.738 -0.068 4.933 1.00 91.06 82 ARG A O 1
ATOM 664 N N . ARG A 1 83 ? 13.004 1.508 3.480 1.00 91.75 83 ARG A N 1
ATOM 665 C CA . ARG A 1 83 ? 12.577 2.500 4.473 1.00 91.75 83 ARG A CA 1
ATOM 666 C C . ARG A 1 83 ? 11.496 1.917 5.378 1.00 91.75 83 ARG A C 1
ATOM 668 O O . ARG A 1 83 ? 11.696 1.835 6.587 1.00 91.75 83 ARG A O 1
ATOM 675 N N . TRP A 1 84 ? 10.418 1.401 4.791 1.00 93.38 84 TRP A N 1
ATOM 676 C CA . TRP A 1 84 ? 9.325 0.799 5.553 1.00 93.38 84 TRP A CA 1
ATOM 677 C C . TRP A 1 84 ? 9.736 -0.449 6.323 1.00 93.38 84 TRP A C 1
ATOM 679 O O . TRP A 1 84 ? 9.224 -0.668 7.412 1.00 93.38 84 TRP A O 1
ATOM 689 N N . ARG A 1 85 ? 10.703 -1.233 5.836 1.00 92.12 85 ARG A N 1
ATOM 690 C CA . ARG A 1 85 ? 11.246 -2.372 6.598 1.00 92.12 85 ARG A CA 1
ATOM 691 C C . ARG A 1 85 ? 11.934 -1.958 7.902 1.00 92.12 85 ARG A C 1
ATOM 693 O O . ARG A 1 85 ? 12.025 -2.763 8.823 1.00 92.12 85 ARG A O 1
ATOM 700 N N . LEU A 1 86 ? 12.463 -0.739 7.984 1.00 90.69 86 LEU A N 1
ATOM 701 C CA . LEU A 1 86 ? 13.066 -0.229 9.219 1.00 90.69 86 LEU A CA 1
ATOM 702 C C . LEU A 1 86 ? 12.004 0.278 10.206 1.00 90.69 86 LEU A C 1
ATOM 704 O O . LEU A 1 86 ? 12.200 0.178 11.419 1.00 90.69 86 LEU A O 1
ATOM 708 N N . GLU A 1 87 ? 10.896 0.802 9.682 1.00 90.25 87 GLU A N 1
ATOM 709 C CA . GLU A 1 87 ? 9.838 1.467 10.445 1.00 90.25 87 GLU A CA 1
ATOM 710 C C . GLU A 1 87 ? 8.725 0.504 10.890 1.00 90.25 87 GLU A C 1
ATOM 712 O O . GLU A 1 87 ? 8.375 0.449 12.069 1.00 90.25 87 GLU A O 1
ATOM 717 N N . ASN A 1 88 ? 8.212 -0.318 9.976 1.00 91.06 88 ASN A N 1
ATOM 718 C CA . ASN A 1 88 ? 7.125 -1.254 10.224 1.00 91.06 88 ASN A CA 1
ATOM 719 C C . ASN A 1 88 ? 7.668 -2.657 10.554 1.00 91.06 88 ASN A C 1
ATOM 721 O O . ASN A 1 88 ? 8.484 -3.213 9.824 1.00 91.06 88 ASN A O 1
ATOM 725 N N . ARG A 1 89 ? 7.196 -3.240 11.664 1.00 91.44 89 ARG A N 1
ATOM 726 C CA . ARG A 1 89 ? 7.610 -4.569 12.169 1.00 91.44 89 ARG A CA 1
ATOM 727 C C . ARG A 1 89 ? 6.444 -5.554 12.259 1.00 91.44 89 ARG A C 1
ATOM 729 O O . ARG A 1 89 ? 6.397 -6.397 13.154 1.00 91.44 89 ARG A O 1
ATOM 736 N N . THR A 1 90 ? 5.446 -5.386 11.401 1.00 94.69 90 THR A N 1
ATOM 737 C CA . THR A 1 90 ? 4.234 -6.207 11.425 1.00 94.69 90 THR A CA 1
ATOM 738 C C . THR A 1 90 ? 4.401 -7.441 10.543 1.00 94.69 90 THR A C 1
ATOM 740 O O . THR A 1 90 ? 4.985 -7.382 9.461 1.00 94.69 90 THR A O 1
ATOM 743 N N . ALA A 1 91 ? 3.839 -8.570 10.981 1.00 94.88 91 ALA A N 1
ATOM 744 C CA . ALA A 1 91 ? 3.902 -9.821 10.224 1.00 94.88 91 ALA A CA 1
ATOM 745 C C . ALA A 1 91 ? 3.212 -9.717 8.850 1.00 94.88 91 ALA A C 1
ATOM 747 O O . ALA A 1 91 ? 3.629 -10.363 7.889 1.00 94.88 91 ALA A O 1
ATOM 748 N N . ASP A 1 92 ? 2.169 -8.889 8.759 1.00 95.31 92 ASP A N 1
ATOM 749 C CA . ASP A 1 92 ? 1.467 -8.604 7.509 1.00 95.31 92 ASP A CA 1
ATOM 750 C C . ASP A 1 92 ? 2.377 -7.911 6.500 1.00 95.31 92 ASP A C 1
ATOM 752 O O . ASP A 1 92 ? 2.418 -8.297 5.331 1.00 95.31 92 ASP A O 1
ATOM 756 N N . PHE A 1 93 ? 3.140 -6.920 6.963 1.00 95.94 93 PHE A N 1
ATOM 757 C CA . PHE A 1 93 ? 4.063 -6.193 6.110 1.00 95.94 93 PHE A CA 1
ATOM 758 C C . PHE A 1 93 ? 5.224 -7.086 5.669 1.00 95.94 93 PHE A C 1
ATOM 760 O O . PHE A 1 93 ? 5.551 -7.124 4.485 1.00 95.94 93 PHE A O 1
ATOM 767 N N . ASP A 1 94 ? 5.782 -7.888 6.579 1.00 95.56 94 ASP A N 1
ATOM 768 C CA . ASP A 1 94 ? 6.828 -8.858 6.242 1.00 95.56 94 ASP A CA 1
ATOM 769 C C . ASP A 1 94 ? 6.359 -9.886 5.201 1.00 95.56 94 ASP A C 1
ATOM 771 O O . ASP A 1 94 ? 7.134 -10.299 4.332 1.00 95.56 94 ASP A O 1
ATOM 775 N N . ALA A 1 95 ? 5.091 -10.305 5.261 1.00 96.31 95 ALA A N 1
ATOM 776 C CA . ALA A 1 95 ? 4.508 -11.198 4.267 1.00 96.31 95 ALA A CA 1
ATOM 777 C C . ALA A 1 95 ? 4.433 -10.534 2.884 1.00 96.31 95 ALA A C 1
ATOM 779 O O . ALA A 1 95 ? 4.869 -11.141 1.903 1.00 96.31 95 ALA A O 1
ATOM 780 N N . ALA A 1 96 ? 3.956 -9.288 2.809 1.00 95.94 96 ALA A N 1
ATOM 781 C CA . ALA A 1 96 ? 3.930 -8.521 1.565 1.00 95.94 96 ALA A CA 1
ATOM 782 C C . ALA A 1 96 ? 5.339 -8.304 0.999 1.00 95.94 96 ALA A C 1
ATOM 784 O O . ALA A 1 96 ? 5.595 -8.535 -0.184 1.00 95.94 96 ALA A O 1
ATOM 785 N N . LEU A 1 97 ? 6.287 -7.937 1.859 1.00 95.56 97 LEU A N 1
ATOM 786 C CA . LEU A 1 97 ? 7.655 -7.634 1.467 1.00 95.56 97 LEU A CA 1
ATOM 787 C C . LEU A 1 97 ? 8.399 -8.870 0.939 1.00 95.56 97 LEU A C 1
ATOM 789 O O . LEU A 1 97 ? 9.175 -8.766 -0.011 1.00 95.56 97 LEU A O 1
ATOM 793 N N . ARG A 1 98 ? 8.133 -10.053 1.505 1.00 96.06 98 ARG A N 1
ATOM 794 C CA . ARG A 1 98 ? 8.689 -11.327 1.020 1.00 96.06 98 ARG A CA 1
ATOM 795 C C . ARG A 1 98 ? 8.262 -11.636 -0.417 1.00 96.06 98 ARG A C 1
ATOM 797 O O . ARG A 1 98 ? 9.053 -12.196 -1.171 1.00 96.06 98 ARG A O 1
ATOM 804 N N . GLU A 1 99 ? 7.037 -11.269 -0.789 1.00 96.38 99 GLU A N 1
ATOM 805 C CA . GLU A 1 99 ? 6.521 -11.431 -2.152 1.00 96.38 99 GLU A CA 1
ATOM 806 C C . GLU A 1 99 ? 7.047 -10.336 -3.103 1.00 96.38 99 GLU A C 1
ATOM 808 O O . GLU A 1 99 ? 7.340 -10.631 -4.262 1.00 96.38 99 GLU A O 1
ATOM 813 N N . LEU A 1 100 ? 7.213 -9.098 -2.618 1.00 95.00 100 LEU A N 1
ATOM 814 C CA . LEU A 1 100 ? 7.628 -7.939 -3.423 1.00 95.00 100 LEU A CA 1
ATOM 815 C C . LEU A 1 100 ? 9.135 -7.883 -3.716 1.00 95.00 100 LEU A C 1
ATOM 817 O O . LEU A 1 100 ? 9.520 -7.658 -4.863 1.00 95.00 100 LEU A O 1
ATOM 821 N N . LEU A 1 101 ? 10.001 -8.093 -2.715 1.00 92.50 101 LEU A N 1
ATOM 822 C CA . LEU A 1 101 ? 11.459 -7.897 -2.831 1.00 92.50 101 LEU A CA 1
ATOM 823 C C . LEU A 1 101 ? 12.128 -8.613 -4.019 1.00 92.50 101 LEU A C 1
ATOM 825 O O . LEU A 1 101 ? 13.020 -8.017 -4.630 1.00 92.50 101 LEU A O 1
ATOM 829 N N . PRO A 1 102 ? 11.742 -9.851 -4.387 1.00 93.12 102 PRO A N 1
ATOM 830 C CA . PRO A 1 102 ? 12.305 -10.516 -5.558 1.00 93.12 102 PRO A CA 1
ATOM 831 C C . PRO A 1 102 ? 12.018 -9.780 -6.873 1.00 93.12 102 PRO A C 1
ATOM 833 O O . PRO A 1 102 ? 12.838 -9.847 -7.787 1.00 93.12 102 PRO A O 1
ATOM 836 N N . LEU A 1 103 ? 10.887 -9.075 -6.961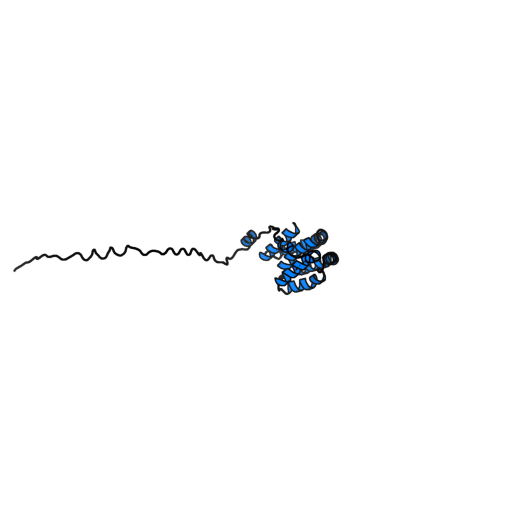 1.00 92.94 103 LEU A N 1
ATOM 837 C CA . LEU A 1 103 ? 10.373 -8.439 -8.179 1.00 92.94 103 LEU A CA 1
ATOM 838 C C . LEU A 1 103 ? 10.862 -6.992 -8.333 1.00 92.94 103 LEU A C 1
ATOM 840 O O . LEU A 1 103 ? 11.068 -6.523 -9.446 1.00 92.94 103 LEU A O 1
ATOM 844 N N . VAL A 1 104 ? 11.118 -6.298 -7.221 1.00 90.81 104 VAL A N 1
ATOM 845 C CA . VAL A 1 104 ? 11.436 -4.856 -7.210 1.00 90.81 104 VAL A CA 1
ATOM 846 C C . VAL A 1 104 ? 12.940 -4.548 -7.203 1.00 90.81 104 VAL A C 1
ATOM 848 O O . VAL A 1 104 ? 13.367 -3.499 -6.741 1.00 90.81 104 VAL A O 1
ATOM 851 N N . ARG A 1 105 ? 13.787 -5.468 -7.686 1.00 86.56 105 ARG A N 1
ATOM 852 C CA . ARG A 1 105 ? 15.258 -5.310 -7.623 1.00 86.56 105 ARG A CA 1
ATOM 853 C C . ARG A 1 105 ? 15.786 -4.160 -8.484 1.00 86.56 105 ARG A C 1
ATOM 855 O O . ARG A 1 105 ? 16.724 -3.485 -8.073 1.00 86.56 105 ARG A O 1
ATOM 862 N N . THR A 1 106 ? 15.223 -3.977 -9.673 1.00 87.31 106 THR A N 1
ATOM 863 C CA . THR A 1 106 ? 15.613 -2.949 -10.648 1.00 87.31 106 THR A CA 1
ATOM 864 C C . THR A 1 106 ? 14.383 -2.486 -11.425 1.00 87.31 106 THR A C 1
ATOM 866 O O . THR A 1 106 ? 13.394 -3.216 -11.510 1.00 87.31 106 THR A O 1
ATOM 869 N N . MET A 1 107 ? 14.444 -1.298 -12.031 1.00 86.94 107 MET A N 1
ATOM 870 C CA . MET A 1 107 ? 13.320 -0.743 -12.798 1.00 86.94 107 MET A CA 1
ATOM 871 C C . MET A 1 107 ? 12.824 -1.663 -13.931 1.00 86.94 107 MET A C 1
ATOM 873 O O . MET A 1 107 ? 11.620 -1.907 -14.003 1.00 86.94 107 MET A O 1
ATOM 877 N N . PRO A 1 108 ? 13.695 -2.253 -14.780 1.00 89.69 108 PRO A N 1
ATOM 878 C CA . PRO A 1 108 ? 13.228 -3.158 -15.832 1.00 89.69 108 PRO A CA 1
ATOM 879 C C . PRO A 1 108 ? 12.511 -4.391 -15.271 1.00 89.69 108 PRO A C 1
ATOM 881 O O . PRO A 1 108 ? 11.571 -4.896 -15.877 1.00 89.69 108 PRO A O 1
ATOM 884 N N . HIS A 1 109 ? 12.927 -4.857 -14.090 1.00 90.94 109 HIS A N 1
ATOM 885 C CA . HIS A 1 109 ? 12.305 -5.999 -13.429 1.00 90.94 109 HIS A CA 1
ATOM 886 C C . HIS A 1 109 ? 10.901 -5.659 -12.909 1.00 90.94 109 HIS A C 1
ATOM 888 O O . HIS A 1 109 ? 9.996 -6.484 -13.020 1.00 90.94 109 HIS A O 1
ATOM 894 N N . ILE A 1 110 ? 10.704 -4.426 -12.426 1.00 92.81 110 ILE A N 1
ATOM 895 C CA . ILE A 1 110 ? 9.389 -3.911 -12.022 1.00 92.81 110 ILE A CA 1
ATOM 896 C C . ILE A 1 110 ? 8.445 -3.864 -13.216 1.00 92.81 110 ILE A C 1
ATOM 898 O O . ILE A 1 110 ? 7.342 -4.389 -13.123 1.00 92.81 110 ILE A O 1
ATOM 902 N N . LEU A 1 111 ? 8.884 -3.294 -14.341 1.00 92.56 111 LEU A N 1
ATOM 903 C CA . LEU A 1 111 ? 8.065 -3.213 -15.552 1.00 92.56 111 LEU A CA 1
ATOM 904 C C . LEU A 1 111 ? 7.682 -4.606 -16.068 1.00 92.56 111 LEU A C 1
ATOM 906 O O . LEU A 1 111 ? 6.523 -4.853 -16.385 1.00 92.56 111 LEU A O 1
ATOM 910 N N . HIS A 1 112 ? 8.631 -5.545 -16.073 1.00 94.50 112 HIS A N 1
ATOM 911 C CA . HIS A 1 112 ? 8.384 -6.924 -16.498 1.00 94.50 112 HIS A CA 1
ATOM 912 C C . HIS A 1 112 ? 7.386 -7.672 -15.593 1.00 94.50 112 HIS A C 1
ATOM 914 O O . HIS A 1 112 ? 6.630 -8.518 -16.064 1.00 94.50 112 HIS A O 1
ATOM 920 N N . HIS A 1 113 ? 7.369 -7.377 -14.290 1.00 95.19 113 HIS A N 1
ATOM 921 C CA . HIS A 1 113 ? 6.497 -8.038 -13.313 1.00 95.19 113 HIS A CA 1
ATOM 922 C C . HIS A 1 113 ? 5.368 -7.150 -12.793 1.00 95.19 113 HIS A C 1
ATOM 924 O O . HIS A 1 113 ? 4.814 -7.442 -11.729 1.00 95.19 113 HIS A O 1
ATOM 930 N N . LEU A 1 114 ? 5.012 -6.095 -13.527 1.00 94.81 114 LEU A N 1
ATOM 931 C CA . LEU A 1 114 ? 4.089 -5.071 -13.046 1.00 94.81 114 LEU A CA 1
ATOM 932 C C . LEU A 1 114 ? 2.732 -5.655 -12.642 1.00 94.81 114 LEU A C 1
ATOM 934 O O . LEU A 1 114 ? 2.240 -5.356 -11.556 1.00 94.81 114 LEU A O 1
ATOM 938 N N . ASP A 1 115 ? 2.194 -6.568 -13.449 1.00 95.69 115 ASP A N 1
ATOM 939 C CA . ASP A 1 115 ? 0.952 -7.295 -13.165 1.00 95.69 115 ASP A CA 1
ATOM 940 C C . ASP A 1 115 ? 0.995 -8.041 -11.820 1.00 95.69 115 ASP A C 1
ATOM 942 O O . ASP A 1 115 ? 0.127 -7.899 -10.952 1.00 95.69 115 ASP A O 1
ATOM 946 N N . LYS A 1 116 ? 2.081 -8.786 -11.591 1.00 96.88 116 LYS A N 1
ATOM 947 C CA . LYS A 1 116 ? 2.274 -9.546 -10.355 1.00 96.88 116 LYS A CA 1
ATOM 948 C C . LYS A 1 116 ? 2.450 -8.624 -9.153 1.00 96.88 116 LYS A C 1
ATOM 950 O O . LYS A 1 116 ? 1.910 -8.910 -8.088 1.00 96.88 116 LYS A O 1
ATOM 955 N N . ILE A 1 117 ? 3.187 -7.526 -9.316 1.00 96.56 117 ILE A N 1
ATOM 956 C CA . ILE A 1 117 ? 3.375 -6.521 -8.267 1.00 96.56 117 ILE A CA 1
ATOM 957 C C . ILE A 1 117 ? 2.020 -5.912 -7.890 1.00 96.56 117 ILE A C 1
ATOM 959 O O . ILE A 1 117 ? 1.663 -5.929 -6.713 1.00 96.56 117 ILE A O 1
ATOM 963 N N . CYS A 1 118 ? 1.230 -5.463 -8.870 1.00 96.50 118 CYS A N 1
ATOM 964 C CA . CYS A 1 118 ? -0.104 -4.901 -8.641 1.00 96.50 118 CYS A CA 1
ATOM 965 C C . CYS A 1 118 ? -1.027 -5.908 -7.944 1.00 96.50 118 CYS A C 1
ATOM 967 O O . CYS A 1 118 ? -1.684 -5.569 -6.960 1.00 96.50 118 CYS A O 1
ATOM 969 N N . SER A 1 119 ? -1.003 -7.170 -8.375 1.00 96.88 119 SER A N 1
ATOM 970 C CA . SER A 1 119 ? -1.759 -8.254 -7.741 1.00 96.88 119 SER A CA 1
ATOM 971 C C . SER A 1 119 ? -1.374 -8.464 -6.271 1.00 96.88 119 SER A C 1
ATOM 973 O O . SER A 1 119 ? -2.248 -8.663 -5.426 1.00 96.88 119 SER A O 1
ATOM 975 N N . ILE A 1 120 ? -0.080 -8.385 -5.932 1.00 97.25 120 ILE A N 1
ATOM 976 C CA . ILE A 1 120 ? 0.398 -8.478 -4.543 1.00 97.25 120 ILE A CA 1
ATOM 977 C C . ILE A 1 120 ? -0.104 -7.283 -3.721 1.00 97.25 120 ILE A C 1
ATOM 979 O O . ILE A 1 120 ? -0.618 -7.485 -2.620 1.00 97.25 120 ILE A O 1
ATOM 983 N N . PHE A 1 121 ? -0.013 -6.059 -4.252 1.00 96.69 121 PHE A N 1
ATOM 984 C CA . PHE A 1 121 ? -0.553 -4.871 -3.583 1.00 96.69 121 PHE A CA 1
ATOM 985 C C . PHE A 1 121 ? -2.046 -5.025 -3.298 1.00 96.69 121 PHE A C 1
ATOM 987 O O . PHE A 1 121 ? -2.463 -4.886 -2.151 1.00 96.69 121 PHE A O 1
ATOM 994 N N . VAL A 1 122 ? -2.844 -5.388 -4.303 1.00 96.50 122 VAL A N 1
ATOM 995 C CA . VAL A 1 122 ? -4.293 -5.580 -4.154 1.00 96.50 122 VAL A CA 1
ATOM 996 C C . VAL A 1 122 ? -4.610 -6.669 -3.129 1.00 96.50 122 VAL A C 1
ATOM 998 O O . VAL A 1 122 ? -5.453 -6.462 -2.258 1.00 96.50 122 VAL A O 1
ATOM 1001 N N . LYS A 1 123 ? -3.911 -7.808 -3.181 1.00 96.94 123 LYS A N 1
ATOM 1002 C CA . LYS A 1 123 ? -4.076 -8.919 -2.232 1.00 96.94 123 LYS A CA 1
ATOM 1003 C C . LYS A 1 123 ? -3.878 -8.470 -0.783 1.00 96.94 123 LYS A C 1
ATOM 1005 O O . LYS A 1 123 ? -4.694 -8.806 0.072 1.00 96.94 123 LYS A O 1
ATOM 1010 N N . HIS A 1 124 ? -2.798 -7.742 -0.498 1.00 96.50 124 HIS A N 1
ATOM 1011 C CA . HIS A 1 124 ? -2.482 -7.316 0.870 1.00 96.50 124 HIS A CA 1
ATOM 1012 C C . HIS A 1 124 ? -3.309 -6.104 1.318 1.00 96.50 124 HIS A C 1
ATOM 1014 O O . HIS A 1 124 ? -3.685 -6.041 2.484 1.00 96.50 124 HIS A O 1
ATOM 1020 N N . LEU A 1 125 ? -3.685 -5.202 0.405 1.00 95.94 125 LEU A N 1
ATOM 1021 C CA . LEU A 1 125 ? -4.604 -4.093 0.695 1.00 95.94 125 LEU A CA 1
ATOM 1022 C C . LEU A 1 125 ? -6.026 -4.58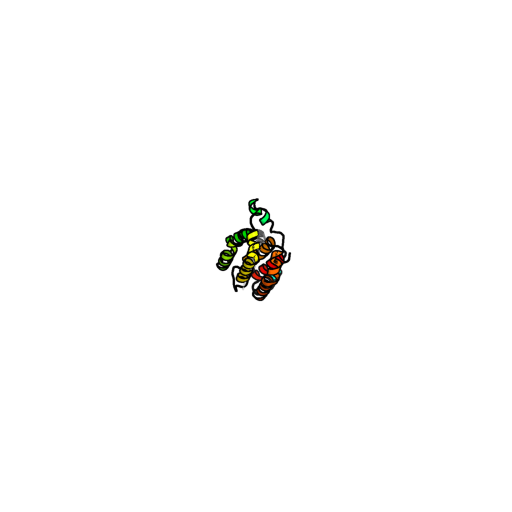1 1.003 1.00 95.94 125 LEU A C 1
ATOM 1024 O O . LEU A 1 125 ? -6.682 -4.026 1.879 1.00 95.94 125 LEU A O 1
ATOM 1028 N N . ARG A 1 126 ? -6.493 -5.649 0.342 1.00 95.19 126 ARG A N 1
ATOM 1029 C CA . ARG A 1 126 ? -7.809 -6.261 0.604 1.00 95.19 126 ARG A CA 1
ATOM 1030 C C . ARG A 1 126 ? -7.866 -7.102 1.876 1.00 95.19 126 ARG A C 1
ATOM 1032 O O . ARG A 1 126 ? -8.934 -7.587 2.243 1.00 95.19 126 ARG A O 1
ATOM 1039 N N . LYS A 1 127 ? -6.741 -7.292 2.566 1.00 93.44 127 LYS A N 1
ATOM 1040 C CA . LYS A 1 127 ? -6.717 -8.026 3.827 1.00 93.44 127 LYS A CA 1
ATOM 1041 C C . LYS A 1 127 ? -7.369 -7.190 4.931 1.00 93.44 127 LYS A C 1
ATOM 1043 O O . LYS A 1 127 ? -6.858 -6.144 5.341 1.00 93.44 127 LYS A O 1
ATOM 1048 N N . GLU A 1 128 ? -8.489 -7.680 5.451 1.00 87.25 128 GLU A N 1
ATOM 1049 C CA . GLU A 1 128 ? -9.179 -7.049 6.575 1.00 87.25 128 GLU A CA 1
ATOM 1050 C C . GLU A 1 128 ? -8.271 -6.934 7.804 1.00 87.25 128 GLU A C 1
ATOM 1052 O O . GLU A 1 128 ? -7.491 -7.837 8.112 1.00 87.25 128 GLU A O 1
ATOM 1057 N N . LYS A 1 129 ? -8.386 -5.805 8.516 1.00 84.44 129 LYS A N 1
ATOM 1058 C CA . LYS A 1 129 ? -7.620 -5.500 9.739 1.00 84.44 129 LYS A CA 1
ATOM 1059 C C . LYS A 1 129 ? -6.100 -5.626 9.579 1.00 84.44 129 LYS A C 1
ATOM 1061 O O . LYS A 1 129 ? -5.400 -5.840 10.566 1.00 84.44 129 LYS A O 1
ATOM 1066 N N . SER A 1 130 ? -5.580 -5.468 8.359 1.00 91.00 130 SER A N 1
ATOM 1067 C CA . SER A 1 130 ? -4.137 -5.515 8.162 1.00 91.00 130 SER A CA 1
ATOM 1068 C C . SER A 1 130 ? -3.434 -4.330 8.818 1.00 91.00 130 SER A C 1
ATOM 1070 O O . SER A 1 130 ? -3.865 -3.183 8.667 1.00 91.00 130 SER A O 1
ATOM 1072 N N . LEU A 1 131 ? -2.324 -4.627 9.498 1.00 92.44 131 LEU A N 1
ATOM 1073 C CA . LEU A 1 131 ? -1.419 -3.642 10.102 1.00 92.44 131 LEU A CA 1
ATOM 1074 C C . LEU A 1 131 ? -0.363 -3.113 9.112 1.00 92.44 131 LEU A C 1
ATOM 1076 O O . LEU A 1 131 ? 0.502 -2.319 9.477 1.00 92.44 131 LEU A O 1
ATOM 1080 N N . ALA A 1 132 ? -0.428 -3.560 7.856 1.00 94.81 132 ALA A N 1
ATOM 1081 C CA . ALA A 1 132 ? 0.438 -3.115 6.770 1.00 94.81 132 ALA A CA 1
ATOM 1082 C C . ALA A 1 132 ? -0.219 -2.045 5.883 1.00 94.81 132 ALA A C 1
ATOM 1084 O O . ALA A 1 132 ? 0.324 -1.709 4.836 1.00 94.81 132 ALA A O 1
ATOM 1085 N N . LEU A 1 133 ? -1.386 -1.513 6.263 1.00 94.94 133 LEU A N 1
ATOM 1086 C CA . LEU A 1 133 ? -2.140 -0.593 5.410 1.00 94.94 133 LEU A CA 1
ATOM 1087 C C . LEU A 1 133 ? -1.344 0.680 5.085 1.00 94.94 133 LEU A C 1
ATOM 1089 O O . LEU A 1 133 ? -1.187 1.014 3.915 1.00 94.94 133 LEU A O 1
ATOM 1093 N N . GLU A 1 134 ? -0.793 1.337 6.105 1.00 94.38 134 GLU A N 1
ATOM 1094 C CA . GLU A 1 134 ? 0.034 2.538 5.957 1.00 94.38 134 GLU A CA 1
ATOM 1095 C C . GLU A 1 134 ? 1.228 2.335 5.005 1.00 94.38 134 GLU A C 1
ATOM 1097 O O . GLU A 1 134 ? 1.310 3.057 4.008 1.00 94.38 134 GLU A O 1
ATOM 1102 N N . PRO A 1 135 ? 2.126 1.346 5.211 1.00 95.25 135 PRO A N 1
ATOM 1103 C CA . PRO A 1 135 ? 3.266 1.179 4.320 1.00 95.25 135 PRO A CA 1
ATOM 1104 C C . PRO A 1 135 ? 2.854 0.793 2.898 1.00 95.25 135 PRO A C 1
ATOM 1106 O O . PRO A 1 135 ? 3.476 1.243 1.938 1.00 95.25 135 PRO A O 1
ATOM 1109 N N . LEU A 1 136 ? 1.800 -0.012 2.726 1.00 96.50 136 LEU A N 1
ATOM 1110 C CA . LEU A 1 136 ? 1.315 -0.384 1.394 1.00 96.50 136 LEU A CA 1
ATOM 1111 C C . LEU A 1 136 ? 0.777 0.834 0.633 1.00 96.50 136 LEU A C 1
ATOM 1113 O O . LEU A 1 136 ? 1.127 1.021 -0.532 1.00 96.50 136 LEU A O 1
ATOM 1117 N N . LEU A 1 137 ? -0.018 1.681 1.293 1.00 95.12 137 LEU A N 1
ATOM 1118 C CA . LEU A 1 137 ? -0.526 2.926 0.713 1.00 95.12 137 LEU A CA 1
ATOM 1119 C C . LEU A 1 137 ? 0.590 3.948 0.467 1.00 95.12 137 LEU A C 1
ATOM 1121 O O . LEU A 1 137 ? 0.529 4.673 -0.520 1.00 95.12 137 LEU A O 1
ATOM 1125 N N . GLY A 1 138 ? 1.629 3.980 1.304 1.00 92.12 138 GLY A N 1
ATOM 1126 C CA . GLY A 1 138 ? 2.801 4.837 1.102 1.00 92.12 138 GLY A CA 1
ATOM 1127 C C . GLY A 1 138 ? 3.691 4.403 -0.068 1.00 92.12 138 GLY A C 1
ATOM 1128 O O . GLY A 1 138 ? 4.238 5.244 -0.775 1.00 92.12 138 GLY A O 1
ATOM 1129 N N . MET A 1 139 ? 3.815 3.097 -0.322 1.00 94.62 139 MET A N 1
ATOM 1130 C CA . MET A 1 139 ? 4.612 2.569 -1.439 1.00 94.62 139 MET A CA 1
ATOM 1131 C C . MET A 1 139 ? 3.911 2.685 -2.799 1.00 94.62 139 MET A C 1
ATOM 1133 O O . MET A 1 139 ? 4.581 2.764 -3.829 1.00 94.62 139 MET A O 1
ATOM 1137 N N . LEU A 1 140 ? 2.577 2.693 -2.831 1.00 95.12 140 LEU A N 1
ATOM 1138 C CA . LEU A 1 140 ? 1.802 2.662 -4.074 1.00 95.12 140 LEU A CA 1
ATOM 1139 C C . LEU A 1 140 ? 2.040 3.891 -4.989 1.00 95.12 140 LEU A C 1
ATOM 1141 O O . LEU A 1 140 ? 2.254 3.694 -6.187 1.00 95.12 140 LEU A O 1
ATOM 1145 N N . PRO A 1 141 ? 2.117 5.140 -4.485 1.00 92.31 141 PRO A N 1
ATOM 1146 C CA . PRO A 1 141 ? 2.490 6.284 -5.313 1.00 92.31 141 PRO A CA 1
ATOM 1147 C C . PRO A 1 141 ? 3.948 6.249 -5.782 1.00 92.31 141 PRO A C 1
ATOM 1149 O O . PRO A 1 141 ? 4.266 6.747 -6.860 1.00 92.31 141 PRO A O 1
ATOM 1152 N N . VAL A 1 142 ? 4.846 5.626 -5.012 1.00 92.25 142 VAL A N 1
ATOM 1153 C CA . VAL A 1 142 ? 6.243 5.436 -5.431 1.00 92.25 142 VAL A CA 1
ATOM 1154 C C . VAL A 1 142 ? 6.325 4.438 -6.590 1.00 92.25 142 VAL A C 1
ATOM 1156 O O . VAL A 1 142 ? 7.051 4.681 -7.552 1.00 92.25 142 VAL A O 1
ATOM 1159 N N . LEU A 1 143 ? 5.517 3.371 -6.566 1.00 94.00 143 LEU A N 1
ATOM 1160 C CA . LEU A 1 143 ? 5.351 2.473 -7.714 1.00 94.00 143 LEU A CA 1
ATOM 1161 C C . LEU A 1 143 ? 4.834 3.235 -8.945 1.00 94.00 143 LEU A C 1
ATOM 1163 O O . LEU A 1 143 ? 5.351 3.035 -10.045 1.00 94.00 143 LEU A O 1
ATOM 1167 N N . ALA A 1 144 ? 3.855 4.127 -8.770 1.00 91.81 144 ALA A N 1
ATOM 1168 C CA . ALA A 1 144 ? 3.344 4.966 -9.855 1.00 91.81 144 ALA A CA 1
ATOM 1169 C C . ALA A 1 144 ? 4.419 5.903 -10.425 1.00 91.81 144 ALA A C 1
ATOM 1171 O O . ALA A 1 144 ? 4.512 6.064 -11.640 1.00 91.81 144 ALA A O 1
ATOM 1172 N N . ARG A 1 145 ? 5.298 6.457 -9.582 1.00 88.19 145 ARG A N 1
ATOM 1173 C CA . ARG A 1 145 ? 6.451 7.255 -10.031 1.00 88.19 145 ARG A CA 1
ATOM 1174 C C . ARG A 1 145 ? 7.446 6.430 -10.852 1.00 88.19 145 ARG A C 1
ATOM 1176 O O . ARG A 1 145 ? 7.942 6.921 -11.867 1.00 88.19 145 ARG A O 1
ATOM 1183 N N . ASP A 1 146 ? 7.736 5.206 -10.415 1.00 88.94 146 ASP A N 1
ATOM 1184 C CA . ASP A 1 146 ? 8.661 4.289 -11.092 1.00 88.94 146 ASP A CA 1
ATOM 1185 C C . ASP A 1 146 ? 8.128 3.869 -12.477 1.00 88.94 146 ASP A C 1
ATOM 1187 O O . ASP A 1 146 ? 8.855 3.896 -13.471 1.00 88.94 146 ASP A O 1
ATOM 1191 N N . THR A 1 147 ? 6.840 3.529 -12.557 1.00 90.06 147 THR A N 1
ATOM 1192 C CA . THR A 1 147 ? 6.212 2.896 -13.737 1.00 90.06 147 THR A CA 1
ATOM 1193 C C . THR A 1 147 ? 5.513 3.877 -14.678 1.00 90.06 147 THR A C 1
ATOM 1195 O O . THR A 1 147 ? 5.368 3.601 -15.869 1.00 90.06 147 THR A O 1
ATOM 1198 N N . ARG A 1 148 ? 5.136 5.060 -14.183 1.00 88.50 148 ARG A N 1
ATOM 1199 C CA . ARG A 1 148 ? 4.456 6.123 -14.936 1.00 88.50 148 ARG A CA 1
ATOM 1200 C C . ARG A 1 148 ? 3.222 5.588 -15.679 1.00 88.50 148 ARG A C 1
ATOM 1202 O O . ARG A 1 148 ? 2.350 4.977 -15.068 1.00 88.50 148 ARG A O 1
ATOM 1209 N N . GLY A 1 149 ? 3.134 5.819 -16.991 1.00 89.69 149 GLY A N 1
ATOM 1210 C CA . GLY A 1 149 ? 1.976 5.449 -17.809 1.00 89.69 149 GLY A CA 1
ATOM 1211 C C . GLY A 1 149 ? 1.682 3.947 -17.847 1.00 89.69 149 GLY A C 1
ATOM 1212 O O . GLY A 1 149 ? 0.531 3.571 -18.043 1.00 89.69 149 GLY A O 1
ATOM 1213 N N . GLU A 1 150 ? 2.677 3.096 -17.584 1.00 92.69 150 GLU A N 1
ATOM 1214 C CA . GLU A 1 150 ? 2.516 1.636 -17.587 1.00 92.69 150 GLU A CA 1
ATOM 1215 C C . GLU A 1 150 ? 1.586 1.141 -16.465 1.00 92.69 150 GLU A C 1
ATOM 1217 O O . GLU A 1 150 ? 1.000 0.065 -16.571 1.00 92.69 150 GLU A O 1
ATOM 1222 N N . LEU A 1 151 ? 1.399 1.929 -15.396 1.00 93.19 151 LEU A N 1
ATOM 1223 C CA . LEU A 1 151 ? 0.481 1.582 -14.307 1.00 93.19 151 LEU A CA 1
ATOM 1224 C C . LEU A 1 151 ? -0.993 1.777 -14.679 1.00 93.19 151 LEU A C 1
ATOM 1226 O O . LEU A 1 151 ? -1.859 1.174 -14.048 1.00 93.19 151 LEU A O 1
ATOM 1230 N N . MET A 1 152 ? -1.301 2.610 -15.679 1.00 92.94 152 MET A N 1
ATOM 1231 C CA . MET A 1 152 ? -2.671 3.061 -15.950 1.00 92.94 152 MET A CA 1
ATOM 1232 C C . MET A 1 152 ? -3.697 1.933 -16.150 1.00 92.94 152 MET A C 1
ATOM 1234 O O . MET A 1 152 ? -4.771 2.037 -15.554 1.00 92.94 152 MET A O 1
ATOM 1238 N N . PRO A 1 153 ? -3.413 0.852 -16.905 1.00 94.31 153 PRO A N 1
ATOM 1239 C CA . PRO A 1 153 ? -4.360 -0.255 -17.056 1.00 94.31 153 PRO A CA 1
ATOM 1240 C C . PRO A 1 153 ? -4.711 -0.899 -15.707 1.00 94.31 153 PRO A C 1
ATOM 1242 O O . PRO A 1 153 ? -5.875 -0.999 -15.333 1.00 94.31 153 PRO A O 1
ATOM 1245 N N . TYR A 1 154 ? -3.694 -1.224 -14.906 1.00 94.38 154 TYR A N 1
ATOM 1246 C CA . TYR A 1 154 ? -3.872 -1.823 -13.580 1.00 94.38 154 TYR A CA 1
ATOM 1247 C C . TYR A 1 154 ? -4.549 -0.870 -12.595 1.00 94.38 154 TYR A C 1
ATOM 1249 O O . TYR A 1 154 ? -5.305 -1.310 -11.719 1.00 94.38 154 TYR A O 1
ATOM 1257 N N . PHE A 1 155 ? -4.277 0.432 -12.738 1.00 92.75 155 PHE A N 1
ATOM 1258 C CA . PHE A 1 155 ? -4.884 1.464 -11.918 1.00 92.75 155 PHE A CA 1
ATOM 1259 C C . PHE A 1 155 ? -6.402 1.474 -12.077 1.00 92.75 155 PHE A C 1
ATOM 1261 O O . PHE A 1 155 ? -7.119 1.376 -11.080 1.00 92.75 155 PHE A O 1
ATOM 1268 N N . VAL A 1 156 ? -6.871 1.539 -13.326 1.00 92.12 156 VAL A N 1
ATOM 1269 C CA . VAL A 1 156 ? -8.298 1.572 -13.662 1.00 92.12 156 VAL A CA 1
ATOM 1270 C C . VAL A 1 156 ? -8.977 0.250 -13.302 1.00 92.12 156 VAL A C 1
ATOM 1272 O O . VAL A 1 156 ? -10.042 0.267 -12.685 1.00 92.12 156 VAL A O 1
ATOM 1275 N N . ASP A 1 157 ? -8.345 -0.883 -13.613 1.00 92.44 157 ASP A N 1
ATOM 1276 C CA . ASP A 1 157 ? -8.987 -2.194 -13.488 1.00 92.44 157 ASP A CA 1
ATOM 1277 C C . ASP A 1 157 ? -9.066 -2.705 -12.042 1.00 92.44 157 ASP A C 1
ATOM 1279 O O . ASP A 1 157 ? -10.052 -3.333 -11.655 1.00 92.44 157 ASP A O 1
ATOM 1283 N N . THR A 1 158 ? -8.031 -2.474 -11.222 1.00 93.88 158 THR A N 1
ATOM 1284 C CA . THR A 1 158 ? -7.906 -3.163 -9.920 1.00 93.88 158 THR A CA 1
ATOM 1285 C C . THR A 1 158 ? -7.597 -2.246 -8.743 1.00 93.88 158 THR A C 1
ATOM 1287 O O . THR A 1 158 ? -8.218 -2.375 -7.678 1.00 93.88 158 THR A O 1
ATOM 1290 N N . ILE A 1 159 ? -6.651 -1.318 -8.896 1.00 94.88 159 ILE A N 1
ATOM 1291 C CA . ILE A 1 159 ? -6.155 -0.507 -7.778 1.00 94.88 159 ILE A CA 1
ATOM 1292 C C . ILE A 1 159 ? -7.220 0.493 -7.340 1.00 94.88 159 ILE A C 1
ATOM 1294 O O . ILE A 1 159 ? -7.533 0.556 -6.152 1.00 94.88 159 ILE A O 1
ATOM 1298 N N . PHE A 1 160 ? -7.827 1.222 -8.280 1.00 95.12 160 PHE A N 1
ATOM 1299 C CA . PHE A 1 160 ? -8.842 2.224 -7.964 1.00 95.12 160 PHE A CA 1
ATOM 1300 C C . PHE A 1 160 ? -10.040 1.608 -7.232 1.00 95.12 160 PHE A C 1
ATOM 1302 O O . PHE A 1 160 ? -10.422 2.084 -6.166 1.00 95.12 160 PHE A O 1
ATOM 1309 N N . GLY A 1 161 ? -10.564 0.479 -7.723 1.00 95.62 161 GLY A N 1
ATOM 1310 C CA . GLY A 1 161 ? -11.643 -0.244 -7.041 1.00 95.62 161 GLY A CA 1
ATOM 1311 C C . GLY A 1 161 ? -11.254 -0.737 -5.640 1.00 95.62 161 GLY A C 1
ATOM 1312 O O . GLY A 1 161 ? -12.092 -0.795 -4.744 1.00 95.62 161 GLY A O 1
ATOM 1313 N N . THR A 1 162 ? -9.977 -1.058 -5.418 1.00 96.25 162 THR A N 1
ATOM 1314 C CA . THR A 1 162 ? -9.468 -1.438 -4.091 1.00 96.25 162 THR A CA 1
ATOM 1315 C C . THR A 1 162 ? -9.369 -0.235 -3.148 1.00 96.25 162 THR A C 1
ATOM 1317 O O . THR A 1 162 ? -9.714 -0.366 -1.976 1.00 96.25 162 THR A O 1
ATOM 1320 N N . LEU A 1 163 ? -8.969 0.941 -3.643 1.00 95.38 163 LEU A N 1
ATOM 1321 C CA . LEU A 1 163 ? -8.961 2.187 -2.865 1.00 95.38 163 LEU A CA 1
ATOM 1322 C C . LEU A 1 163 ? -10.379 2.616 -2.464 1.00 95.38 163 LEU A C 1
ATOM 1324 O O . LEU A 1 163 ? -10.603 2.971 -1.311 1.00 95.38 163 LEU A O 1
ATOM 1328 N N . VAL A 1 164 ? -11.350 2.516 -3.378 1.00 95.19 164 VAL A N 1
ATOM 1329 C CA . VAL A 1 164 ? -12.765 2.800 -3.077 1.00 95.19 164 VAL A CA 1
ATOM 1330 C C . VAL A 1 164 ? -13.301 1.845 -2.008 1.00 95.19 164 VAL A C 1
ATOM 1332 O O . VAL A 1 164 ? -13.886 2.290 -1.025 1.00 95.19 164 VAL A O 1
ATOM 1335 N N . TRP A 1 165 ? -13.028 0.544 -2.131 1.00 95.25 165 TRP A N 1
ATOM 1336 C CA . TRP A 1 165 ? -13.410 -0.437 -1.110 1.00 95.25 165 TRP A CA 1
ATOM 1337 C C . TRP A 1 165 ? -12.766 -0.152 0.262 1.00 95.25 165 TRP A C 1
ATOM 1339 O O . TRP A 1 165 ? -13.397 -0.340 1.305 1.00 95.25 165 TRP A O 1
ATOM 1349 N N . LEU A 1 166 ? -11.520 0.334 0.293 1.00 94.88 166 LEU A N 1
ATOM 1350 C CA . LEU A 1 166 ? -10.862 0.740 1.538 1.00 94.88 166 LEU A CA 1
ATOM 1351 C C . LEU A 1 166 ? -11.546 1.946 2.192 1.00 94.88 166 LEU A C 1
ATOM 1353 O O . LEU A 1 166 ? -11.694 1.950 3.412 1.00 94.88 166 LEU A O 1
ATOM 1357 N N . LEU A 1 167 ? -11.997 2.932 1.409 1.00 93.38 167 LEU A N 1
ATOM 1358 C CA . LEU A 1 167 ? -12.752 4.079 1.930 1.00 93.38 167 LEU A CA 1
ATOM 1359 C C . LEU A 1 167 ? -14.060 3.641 2.600 1.00 93.38 167 LEU A C 1
ATOM 1361 O O . LEU A 1 167 ? -14.417 4.160 3.655 1.00 93.38 167 LEU A O 1
ATOM 1365 N N . GLU A 1 168 ? -14.758 2.669 2.013 1.00 92.56 168 GLU A N 1
ATOM 1366 C CA . GLU A 1 168 ? -16.006 2.141 2.573 1.00 92.56 168 GLU A CA 1
ATOM 1367 C C . GLU A 1 168 ? -15.764 1.332 3.854 1.00 92.56 168 GLU A C 1
ATOM 1369 O O . GLU A 1 168 ? -16.487 1.481 4.838 1.00 92.56 168 GLU A O 1
ATOM 1374 N N . THR A 1 169 ? -14.730 0.488 3.869 1.00 92.75 169 THR A N 1
ATOM 1375 C CA . THR A 1 169 ? -14.467 -0.436 4.986 1.00 92.75 169 THR A CA 1
ATOM 1376 C C . THR A 1 169 ? -13.707 0.182 6.157 1.00 92.75 169 THR A C 1
ATOM 1378 O O . THR A 1 169 ? -13.776 -0.346 7.267 1.00 92.75 169 THR A O 1
ATOM 1381 N N . ARG A 1 170 ? -12.972 1.280 5.945 1.00 89.81 170 ARG A N 1
ATOM 1382 C CA . ARG A 1 170 ? -12.154 1.953 6.974 1.00 89.81 170 ARG A CA 1
ATOM 1383 C C . ARG A 1 170 ? -12.705 3.313 7.402 1.00 89.81 170 ARG A C 1
ATOM 1385 O O . ARG A 1 170 ? -11.988 4.075 8.040 1.00 89.81 170 ARG A O 1
ATOM 1392 N N . LEU A 1 171 ? -13.975 3.598 7.115 1.00 87.00 171 LEU A N 1
ATOM 1393 C CA . LEU A 1 171 ? -14.606 4.891 7.399 1.00 87.00 171 LEU A CA 1
ATOM 1394 C C . LEU A 1 171 ? -14.517 5.318 8.876 1.00 87.00 171 LEU A C 1
ATOM 1396 O O . LEU A 1 171 ? -14.514 6.506 9.168 1.00 87.00 171 LEU A O 1
ATOM 1400 N N . GLU A 1 172 ? -14.442 4.370 9.808 1.00 87.44 172 GLU A N 1
ATOM 1401 C CA . GLU A 1 172 ? -14.365 4.645 11.249 1.00 87.44 172 GLU A CA 1
ATOM 1402 C C . GLU A 1 172 ? -12.945 4.980 11.738 1.00 87.44 172 GLU A C 1
ATOM 1404 O O . GLU A 1 172 ? -12.779 5.493 12.846 1.00 87.44 172 GLU A O 1
ATOM 1409 N N . ASP A 1 173 ? -11.923 4.700 10.925 1.00 89.31 173 ASP A N 1
ATOM 1410 C CA . ASP A 1 173 ? -10.515 4.840 11.285 1.00 89.31 173 ASP A CA 1
ATOM 1411 C C . ASP A 1 173 ? -9.920 6.111 10.644 1.00 89.31 173 ASP A C 1
ATOM 1413 O O . ASP A 1 173 ? -9.635 6.134 9.442 1.00 89.31 173 ASP A O 1
ATOM 1417 N N . PRO A 1 174 ? -9.738 7.198 11.416 1.00 88.69 174 PRO A N 1
ATOM 1418 C CA . PRO A 1 174 ? -9.240 8.465 10.884 1.00 88.69 174 PRO A CA 1
ATOM 1419 C C . PRO A 1 174 ? -7.807 8.364 10.346 1.00 88.69 174 PRO A C 1
ATOM 1421 O O . PRO A 1 174 ? -7.485 9.066 9.391 1.00 88.69 174 PRO A O 1
ATOM 1424 N N . ASP A 1 175 ? -6.967 7.502 10.929 1.00 89.38 175 ASP A N 1
ATOM 1425 C CA . ASP A 1 175 ? -5.582 7.310 10.490 1.00 89.38 175 ASP A CA 1
ATOM 1426 C C . ASP A 1 175 ? -5.556 6.604 9.127 1.00 89.38 175 ASP A C 1
ATOM 1428 O O . ASP A 1 175 ? -4.900 7.054 8.188 1.00 89.38 175 ASP A O 1
ATOM 1432 N N . ALA A 1 176 ? -6.375 5.558 8.968 1.00 91.50 176 ALA A N 1
ATOM 1433 C CA . ALA A 1 176 ? -6.546 4.897 7.677 1.00 91.50 176 ALA A CA 1
ATOM 1434 C C . ALA A 1 176 ? -7.064 5.857 6.596 1.00 91.50 176 ALA A C 1
ATOM 1436 O O . ALA A 1 176 ? -6.563 5.839 5.471 1.00 91.50 176 ALA A O 1
ATOM 1437 N N . MET A 1 177 ? -8.034 6.712 6.931 1.00 91.12 177 MET A N 1
ATOM 1438 C CA . MET A 1 177 ? -8.569 7.708 6.000 1.00 91.12 177 MET A CA 1
ATOM 1439 C C . MET A 1 177 ? -7.500 8.708 5.551 1.00 91.12 177 MET A C 1
ATOM 1441 O O . MET A 1 177 ? -7.413 9.004 4.360 1.00 91.12 177 MET A O 1
ATOM 1445 N N . GLU A 1 178 ? -6.657 9.185 6.469 1.00 89.81 178 GLU A N 1
ATOM 1446 C CA . GLU A 1 178 ? -5.518 10.044 6.136 1.00 89.81 178 GLU A CA 1
ATOM 1447 C C . GLU A 1 178 ? -4.586 9.370 5.129 1.00 89.81 178 GLU A C 1
ATOM 1449 O O . GLU A 1 178 ? -4.301 9.942 4.076 1.00 89.81 178 GLU A O 1
ATOM 1454 N N . TRP A 1 179 ? -4.177 8.128 5.392 1.00 92.50 179 TRP A N 1
ATOM 1455 C CA . TRP A 1 179 ? -3.280 7.397 4.496 1.00 92.50 179 TRP A CA 1
ATOM 1456 C C . TRP A 1 179 ? -3.893 7.151 3.116 1.00 92.50 179 TRP A C 1
ATOM 1458 O O . TRP A 1 179 ? -3.196 7.273 2.107 1.00 92.50 179 TRP A O 1
ATOM 1468 N N . ILE A 1 180 ? -5.189 6.828 3.049 1.00 93.38 180 ILE A N 1
ATOM 1469 C CA . ILE A 1 180 ? -5.884 6.595 1.777 1.00 93.38 180 ILE A CA 1
ATOM 1470 C C . ILE A 1 180 ? -5.966 7.895 0.974 1.00 93.38 180 ILE A C 1
ATOM 1472 O O . ILE A 1 180 ? -5.590 7.907 -0.199 1.00 93.38 180 ILE A O 1
ATOM 1476 N N . PHE A 1 181 ? -6.400 9.000 1.589 1.00 91.06 181 PHE A N 1
ATOM 1477 C CA . PHE A 1 181 ? -6.484 10.287 0.897 1.00 91.06 181 PHE A CA 1
ATOM 1478 C C . PHE A 1 181 ? -5.116 10.806 0.473 1.00 91.06 181 PHE A C 1
ATOM 1480 O O . PHE A 1 181 ? -4.989 11.323 -0.635 1.00 91.06 181 PHE A O 1
ATOM 1487 N N . GLN A 1 182 ? -4.091 10.622 1.303 1.00 89.62 182 GLN A N 1
ATOM 1488 C CA . GLN A 1 182 ? -2.726 10.991 0.953 1.00 89.62 182 GLN A CA 1
ATOM 1489 C C . GLN A 1 182 ? -2.235 10.176 -0.249 1.00 89.62 182 GLN A C 1
ATOM 1491 O O . GLN A 1 182 ? -1.716 10.740 -1.211 1.00 89.62 182 GLN A O 1
ATOM 1496 N N . CYS A 1 183 ? -2.460 8.858 -0.239 1.00 92.06 183 CYS A N 1
ATOM 1497 C CA . CYS A 1 183 ? -2.137 7.973 -1.356 1.00 92.06 183 CYS A CA 1
ATOM 1498 C C . CYS A 1 183 ? -2.837 8.416 -2.650 1.00 92.06 183 CYS A C 1
ATOM 1500 O O . CYS A 1 183 ? -2.183 8.603 -3.675 1.00 92.06 183 CYS A O 1
ATOM 1502 N N . MET A 1 184 ? -4.149 8.663 -2.593 1.00 91.94 184 MET A N 1
ATOM 1503 C CA . MET A 1 184 ? -4.933 9.151 -3.732 1.00 91.94 184 MET A CA 1
ATOM 1504 C C . MET A 1 184 ? -4.447 10.518 -4.221 1.00 91.94 184 MET A C 1
ATOM 1506 O O . MET A 1 184 ? -4.325 10.726 -5.424 1.00 91.94 184 MET A O 1
ATOM 1510 N N . GLY A 1 185 ? -4.117 11.431 -3.306 1.00 88.31 185 GLY A N 1
ATOM 1511 C CA . GLY A 1 185 ? -3.567 12.743 -3.634 1.00 88.31 185 GLY A CA 1
ATOM 1512 C C . GLY A 1 185 ? -2.267 12.645 -4.429 1.00 88.31 185 GLY A C 1
ATOM 1513 O O . GLY A 1 185 ? -2.103 13.357 -5.415 1.00 88.31 185 GLY A O 1
ATOM 1514 N N . TYR A 1 186 ? -1.360 11.739 -4.049 1.00 88.06 186 TYR A N 1
ATOM 1515 C CA . TYR A 1 186 ? -0.131 11.503 -4.812 1.00 88.06 186 TYR A CA 1
ATOM 1516 C C . TYR A 1 186 ? -0.375 10.781 -6.140 1.00 88.06 186 TYR A C 1
ATOM 1518 O O . TYR A 1 186 ? 0.335 11.058 -7.100 1.00 88.06 186 TYR A O 1
ATOM 1526 N N . LEU A 1 187 ? -1.343 9.863 -6.206 1.00 89.56 187 LEU A N 1
ATOM 1527 C CA . LEU A 1 187 ? -1.663 9.124 -7.433 1.00 89.56 187 LEU A CA 1
ATOM 1528 C C . LEU A 1 187 ? -2.336 9.998 -8.499 1.00 89.56 187 LEU A C 1
ATOM 1530 O O . LEU A 1 187 ? -2.180 9.726 -9.685 1.00 89.56 187 LEU A O 1
ATOM 1534 N N . PHE A 1 188 ? -3.082 11.028 -8.089 1.00 87.19 188 PHE A N 1
ATOM 1535 C CA . PHE A 1 188 ? -3.761 11.959 -8.998 1.00 87.19 188 PHE A CA 1
ATOM 1536 C C . PHE A 1 188 ? -2.970 13.228 -9.320 1.00 87.19 188 PHE A C 1
ATOM 1538 O O . PHE A 1 188 ? -3.445 14.045 -10.110 1.00 87.19 188 PHE A O 1
ATOM 1545 N N . LYS A 1 189 ? -1.808 13.416 -8.692 1.00 81.56 189 LYS A N 1
ATOM 1546 C CA . LYS A 1 189 ? -0.902 14.526 -8.987 1.00 81.56 189 LYS A CA 1
ATOM 1547 C C . LYS A 1 189 ? -0.193 14.305 -10.320 1.00 81.56 189 LYS A C 1
ATOM 1549 O O . LYS A 1 189 ? -0.118 15.291 -11.084 1.00 81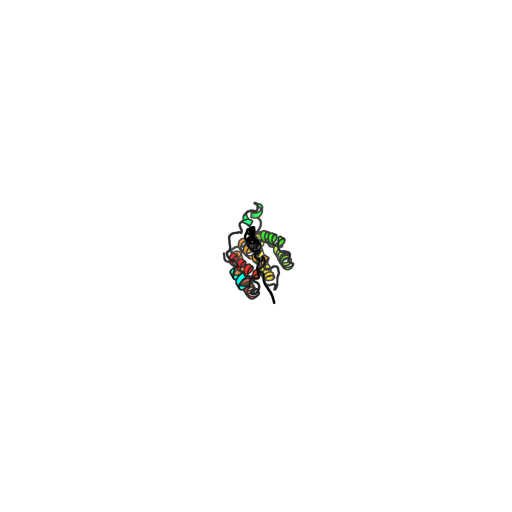.56 189 LYS A O 1
#

InterPro domains:
  IPR052575 Small subunit processome component 20 [PTHR17695] (34-189)

Radius of gyration: 36.9 Å; chains: 1; bounding box: 52×73×125 Å

Organism: Perkinsus marinus (strain ATCC 50983 / TXsc) (NCBI:txid423536)

Sequence (189 aa):
MPPPGKRRSVGADTTKLQLQRTQAKRRKINGNTNRKEQNRHVFAGFAERIKTINATVTNNHEYLDTLSDESLHTSYLLQECRRWRLENRTADFDAALRELLPLVRTMPHILHHLDKICSIFVKHLRKEKSLALEPLLGMLPVLARDTRGELMPYFVDTIFGTLVWLLETRLEDPDAMEWIFQCMGYLFK

Foldseek 3Di:
DDYDDDDDDDDDDDPPPPPPPPDDDPPPPPPPPVPPVPPPDDDDDLVRLLVVQDLDPDPVVVVLVPDDPVVVFAQLLLVLLVVCVVVDDDPLSVVLSVQCVVQRGGLVSCLVCVVVNLVSLLVSLPDPPDPCLLSSLVSLLSSCVSCPPSCVVSCVPGVVVSLVVQCVRCVNPSVSVSSSSNSVSSNVD

Secondary structure (DSSP, 8-state):
--------------SSSSSSSSSS---------------S-----HHHHHHH-------GGGGGGGS-GGGGGS-HHHHHHHHHHHH---HHHHHHHHHHTTT-SSHHHHHHTHHHHHHHHHHHHTSTT-TTHHHHHHHHHHHHHHHGGGGHHHIIIIIHHHHHHHHHHTTT-HHHHHHHHHHHHHH--

pLDDT: mean 77.9, std 20.46, range [28.0, 97.25]